Protein AF-0000000068853181 (afdb_homodimer)

Secondary structure (DSSP, 8-state):
--SS-GGG-EEEEE-GGGPPPSHHHHHHTT--HHHHHHHHHHHHH---EEEEE--STTEEEEEEEETTEEEEEEEESSS--EEEE-TTT--EEEEEEEE-TTSSEEEEEEEEGGG-TT-EEEEEEEEEE-TTSS-EEEEEEEEEE-TTS--EEEEEEEEEPSS----TT-/--SS-GGG-EEEEE-GGGPPPSHHHHHHTT--HHHHHHHHHHHHH---EEEEE--STTEEEEEEEETTEEEEEEEESSS--EEEE-TTT--EEEEEEEE-TTSSEEEEEEEEGGG-TT-EEEEEEEEEE-TTSS-EEEEEEEEEE-TTS--EEEEEEEEEPSS----TT-

pLDDT: mean 84.74, std 12.91, range [30.53, 95.81]

Sequence (340 aa):
MPDCPTEICGVWDQDRSRCDSLCPLLAGLGLPSWAQSIACPAADMVKNTLRISCPEPGTVEIVDKTMFGRNSTRVTLDGAEREEKSKGRGKVFMLSGSHCAEGTGATLHCRLVSRGDGWHTRSERFLSQDPADAGQVLVERHVLVRPEQPEMALHRYYVKRQGEDLRPDQMPDCPTEICGVWDQDRSRCDSLCPLLAGLGLPSWAQSIACPAADMVKNTLRISCPEPGTVEIVDKTMFGRNSTRVTLDGAEREEKSKGRGKVFMLSGSHCAEGTGATLHCRLVSRGDGWHTRSERFLSQDPADAGQVLVERHVLVRPEQPEMALHRYYVKRQGEDLRPDQ

Solvent-accessible surface area (backbone atoms only — not comparable to full-atom values): 18121 Å² total; per-residue (Å²): 126,78,55,45,46,65,80,58,42,34,33,28,38,54,39,65,94,70,32,52,66,59,37,63,57,48,48,70,48,59,52,52,68,74,56,41,66,45,28,28,66,34,28,59,68,58,64,46,34,39,37,32,42,58,87,44,91,25,20,43,32,42,33,44,35,44,95,82,46,74,45,79,48,74,40,49,46,74,59,55,73,39,85,43,64,44,89,87,78,55,47,53,27,36,38,26,14,29,64,27,91,86,56,44,16,39,31,36,38,38,28,42,60,77,75,37,85,62,38,34,37,37,40,34,37,34,70,39,78,35,87,84,72,76,45,66,23,41,35,37,38,41,33,44,37,42,64,98,45,79,70,45,75,40,43,37,36,23,40,68,48,82,88,55,66,73,56,90,84,116,126,78,55,46,46,65,79,59,43,34,32,29,38,53,38,65,95,71,32,52,64,59,37,64,57,47,47,72,48,58,51,52,66,74,55,41,67,44,28,30,63,34,29,60,67,58,64,44,33,40,37,31,42,59,88,44,90,25,20,43,34,43,33,43,33,42,96,82,45,77,44,79,48,76,40,49,46,74,59,55,73,38,84,42,66,46,90,85,80,57,48,53,25,35,38,26,13,28,63,29,90,85,54,43,15,40,30,38,38,40,28,43,60,78,75,38,85,60,37,33,36,37,40,33,36,33,69,37,77,33,86,85,70,77,44,68,23,41,36,37,40,40,33,44,38,42,62,97,46,78,72,43,74,40,44,36,37,22,37,68,48,82,88,55,68,72,56,92,87,116

Foldseek 3Di:
DFQDLCLPAAKWWWPLVPWDWCLVVCVVVPPDPVVSVPCGVVVSPWIWMWGWDDPDRQKIWIWIQTPVGIDIDIAGAPQDWDWDADPPPGFIKIKHKHADPVNNWMKMKIGGVVVDPFWIKIWIWGWDADPVNPGIKIKIKIWTTDPPDDIDIIIIIIDGDPPPDPPVPD/DFQDLCLPAAKWWWPLVPWDWCLVVCVVVPPDPVVSVPCGVVVSPWIWMWGWDDPDRQKIWIWIQTPVGIDIDIEGAPQDWDWDFDPPPGFIKIKHKHADPVNNWMKMKIGGVVVDPFWIKIWIWGWDADPVNPGIKIKIKIWTTDPPDDIDIIIIIIDGDPPPDPPVPD

Organism: Emiliania huxleyi (strain CCMP1516) (NCBI:txid280463)

Radius of gyration: 22.05 Å; Cα contacts (8 Å, |Δi|>4): 819; chains: 2; bounding box: 41×66×52 Å

Nearest PDB structures (foldseek):
  1o8v-assembly1_A  TM=8.171E-01  e=3.795E-07  Echinococcus granulosus
  2flj-assembly1_A  TM=8.046E-01  e=1.806E-05  Locusta migratoria
  2qud-assembly1_B  TM=5.160E-01  e=4.435E+00  Pseudomonas phage PP7
  4ytx-assembly1_N  TM=2.877E-01  e=4.435E+00  Saccharomyces cerevisiae S288C
  6kyl-assembly2_D  TM=3.286E-01  e=7.423E+00  Saccharomyces cerevisiae S288C

Structure (mmCIF, N/CA/C/O backbone):
data_AF-0000000068853181-model_v1
#
loop_
_entity.id
_entity.type
_entity.pdbx_description
1 polymer 'Uncharacterized protein'
#
loop_
_atom_site.group_PDB
_atom_site.id
_atom_site.type_symbol
_atom_site.label_atom_id
_atom_site.label_alt_id
_atom_site.label_comp_id
_atom_site.label_asym_id
_atom_site.label_entity_id
_atom_site.label_seq_id
_atom_site.pdbx_PDB_ins_code
_atom_site.Cartn_x
_atom_site.Cartn_y
_atom_site.Cartn_z
_atom_site.occupancy
_atom_site.B_iso_or_equiv
_atom_site.auth_seq_id
_atom_site.auth_comp_id
_atom_site.auth_asym_id
_atom_site.auth_atom_id
_atom_site.pdbx_PDB_model_num
ATOM 1 N N . MET A 1 1 ? -6.992 -31.141 -18.594 1 51.34 1 MET A N 1
ATOM 2 C CA . MET A 1 1 ? -5.84 -30.406 -18.062 1 51.34 1 MET A CA 1
ATOM 3 C C . MET A 1 1 ? -5.383 -31.016 -16.734 1 51.34 1 MET A C 1
ATOM 5 O O . MET A 1 1 ? -6.184 -31.594 -16 1 51.34 1 MET A O 1
ATOM 9 N N . PRO A 1 2 ? -3.996 -31.125 -16.625 1 57.84 2 PRO A N 1
ATOM 10 C CA . PRO A 1 2 ? -3.596 -31.734 -15.359 1 57.84 2 PRO A CA 1
ATOM 11 C C . PRO A 1 2 ? -4.262 -31.078 -14.156 1 57.84 2 PRO A C 1
ATOM 13 O O . PRO A 1 2 ? -4.613 -29.891 -14.203 1 57.84 2 PRO A O 1
ATOM 16 N N . ASP A 1 3 ? -4.543 -31.875 -13.164 1 76.62 3 ASP A N 1
ATOM 17 C CA . ASP A 1 3 ? -5.27 -31.531 -11.945 1 76.62 3 ASP A CA 1
ATOM 18 C C . ASP A 1 3 ? -4.57 -30.391 -11.203 1 76.62 3 ASP A C 1
ATOM 20 O O . ASP A 1 3 ? -5.227 -29.562 -10.57 1 76.62 3 ASP A O 1
ATOM 24 N N . CYS A 1 4 ? -3.146 -30.406 -11.383 1 80.69 4 CYS A N 1
ATOM 25 C CA . CYS A 1 4 ? -2.365 -29.375 -10.727 1 80.69 4 CYS A CA 1
ATOM 26 C C . CYS A 1 4 ? -1.193 -28.938 -11.602 1 80.69 4 CYS A C 1
ATOM 28 O O . CYS A 1 4 ? -0.611 -29.75 -12.32 1 80.69 4 CYS A O 1
ATOM 30 N N . PRO A 1 5 ? -0.864 -27.719 -11.812 1 87.19 5 PRO A N 1
ATOM 31 C CA . PRO A 1 5 ? 0.295 -27.266 -12.586 1 87.19 5 PRO A CA 1
ATOM 32 C C . PRO A 1 5 ? 1.622 -27.594 -11.898 1 87.19 5 PRO A C 1
ATOM 34 O O . PRO A 1 5 ? 2.285 -26.688 -11.375 1 87.19 5 PRO A O 1
ATOM 37 N N . THR A 1 6 ? 2.084 -28.812 -12.055 1 87.88 6 THR A N 1
ATOM 38 C CA . THR A 1 6 ? 3.254 -29.312 -11.336 1 87.88 6 THR A CA 1
ATOM 39 C C . THR A 1 6 ? 4.523 -28.641 -11.852 1 87.88 6 THR A C 1
ATOM 41 O O . THR A 1 6 ? 5.539 -28.609 -11.148 1 87.88 6 THR A O 1
ATOM 44 N N . GLU A 1 7 ? 4.449 -28.109 -13.047 1 87.81 7 GLU A N 1
ATOM 45 C CA . GLU A 1 7 ? 5.617 -27.469 -13.648 1 87.81 7 GLU A CA 1
ATOM 46 C C . GLU A 1 7 ? 6.094 -26.281 -12.82 1 87.81 7 GLU A C 1
ATOM 48 O O . GLU A 1 7 ? 7.285 -25.969 -12.797 1 87.81 7 GLU A O 1
ATOM 53 N N . ILE A 1 8 ? 5.156 -25.672 -12.156 1 91.75 8 ILE A N 1
ATOM 54 C CA . ILE A 1 8 ? 5.543 -24.484 -11.414 1 91.75 8 ILE A CA 1
ATOM 55 C C . ILE A 1 8 ? 5.777 -24.828 -9.945 1 91.75 8 ILE A C 1
ATOM 57 O O . ILE A 1 8 ? 6.113 -23.953 -9.141 1 91.75 8 ILE A O 1
ATOM 61 N N . CYS A 1 9 ? 5.613 -26.047 -9.594 1 92.19 9 CYS A N 1
ATOM 62 C CA . CYS A 1 9 ? 5.855 -26.453 -8.211 1 92.19 9 CYS A CA 1
ATOM 63 C C . CYS A 1 9 ? 7.336 -26.344 -7.867 1 92.19 9 CYS A C 1
ATOM 65 O O . CYS A 1 9 ? 8.195 -26.578 -8.719 1 92.19 9 CYS A O 1
ATOM 67 N N . GLY A 1 10 ? 7.613 -25.969 -6.609 1 93.88 10 GLY A N 1
ATOM 68 C CA . GLY A 1 10 ? 8.977 -25.812 -6.133 1 93.88 10 GLY A CA 1
ATOM 69 C C . GLY A 1 10 ? 9.188 -24.547 -5.316 1 93.88 10 GLY A C 1
ATOM 70 O O . GLY A 1 10 ? 8.219 -23.922 -4.891 1 93.88 10 GLY A O 1
ATOM 71 N N . VAL A 1 11 ? 10.422 -24.328 -5.016 1 95.81 11 VAL A N 1
ATOM 72 C CA . VAL A 1 11 ? 10.82 -23.109 -4.312 1 95.81 11 VAL A CA 1
ATOM 73 C C . VAL A 1 11 ? 11.492 -22.156 -5.289 1 95.81 11 VAL A C 1
ATOM 75 O O . VAL A 1 11 ? 12.383 -22.547 -6.055 1 95.81 11 VAL A O 1
ATOM 78 N N . TRP A 1 12 ? 10.984 -20.969 -5.246 1 95.62 12 TRP A N 1
ATOM 79 C CA . TRP A 1 12 ? 11.406 -19.969 -6.207 1 95.62 12 TRP A CA 1
ATOM 80 C C . TRP A 1 12 ? 11.914 -18.719 -5.492 1 95.62 12 TRP A C 1
ATOM 82 O O . TRP A 1 12 ? 11.227 -18.172 -4.621 1 95.62 12 TRP A O 1
ATOM 92 N N . ASP A 1 13 ? 13.125 -18.219 -5.852 1 95 13 ASP A N 1
ATOM 93 C CA . ASP A 1 13 ? 13.695 -16.984 -5.305 1 95 13 ASP A CA 1
ATOM 94 C C . ASP A 1 13 ? 13.438 -15.805 -6.238 1 95 13 ASP A C 1
ATOM 96 O O . ASP A 1 13 ? 13.688 -15.891 -7.441 1 95 13 ASP A O 1
ATOM 100 N N . GLN A 1 14 ? 12.992 -14.781 -5.625 1 95.19 14 GLN A N 1
ATOM 101 C CA . GLN A 1 14 ? 12.703 -13.586 -6.418 1 95.19 14 GLN A CA 1
ATOM 102 C C . GLN A 1 14 ? 13.984 -12.992 -7.004 1 95.19 14 GLN A C 1
ATOM 104 O O . GLN A 1 14 ? 14.992 -12.867 -6.305 1 95.19 14 GLN A O 1
ATOM 109 N N . ASP A 1 15 ? 13.922 -12.75 -8.266 1 92.94 15 ASP A N 1
ATOM 110 C CA . ASP A 1 15 ? 14.945 -11.938 -8.906 1 92.94 15 ASP A CA 1
ATOM 111 C C . ASP A 1 15 ? 14.531 -10.469 -8.945 1 92.94 15 ASP A C 1
ATOM 113 O O . ASP A 1 15 ? 14 -9.992 -9.945 1 92.94 15 ASP A O 1
ATOM 117 N N . ARG A 1 16 ? 14.836 -9.781 -7.977 1 91.19 16 ARG A N 1
ATOM 118 C CA . ARG A 1 16 ? 14.344 -8.422 -7.754 1 91.19 16 ARG A CA 1
ATOM 119 C C . ARG A 1 16 ? 14.781 -7.492 -8.883 1 91.19 16 ARG A C 1
ATOM 121 O O . ARG A 1 16 ? 14.07 -6.543 -9.219 1 91.19 16 ARG A O 1
ATOM 128 N N . SER A 1 17 ? 15.969 -7.723 -9.414 1 90 17 SER A N 1
ATOM 129 C CA . SER A 1 17 ? 16.516 -6.832 -10.43 1 90 17 SER A CA 1
ATOM 130 C C . SER A 1 17 ? 15.641 -6.824 -11.688 1 90 17 SER A C 1
ATOM 132 O O . SER A 1 17 ? 15.695 -5.887 -12.484 1 90 17 SER A O 1
ATOM 134 N N . ARG A 1 18 ? 14.758 -7.77 -11.836 1 91.5 18 ARG A N 1
ATOM 135 C CA . ARG A 1 18 ? 13.938 -7.883 -13.039 1 91.5 18 ARG A CA 1
ATOM 136 C C . ARG A 1 18 ? 12.477 -7.59 -12.734 1 91.5 18 ARG A C 1
ATOM 138 O O . ARG A 1 18 ? 11.633 -7.609 -13.633 1 91.5 18 ARG A O 1
ATOM 145 N N . CYS A 1 19 ? 12.195 -7.422 -11.453 1 93.62 19 CYS A N 1
ATOM 146 C CA . CYS A 1 19 ? 10.805 -7.25 -11.039 1 93.62 19 CYS A CA 1
ATOM 147 C C . CYS A 1 19 ? 10.367 -5.801 -11.188 1 93.62 19 CYS A C 1
ATOM 149 O O . CYS A 1 19 ? 11.141 -4.883 -10.898 1 93.62 19 CYS A O 1
ATOM 151 N N . ASP A 1 20 ? 9.125 -5.699 -11.617 1 94.38 20 ASP A N 1
ATOM 152 C CA . ASP A 1 20 ? 8.5 -4.379 -11.578 1 94.38 20 ASP A CA 1
ATOM 153 C C . ASP A 1 20 ? 8.25 -3.939 -10.133 1 94.38 20 ASP A C 1
ATOM 155 O O . ASP A 1 20 ? 8.039 -4.773 -9.25 1 94.38 20 ASP A O 1
ATOM 159 N N . SER A 1 21 ? 8.25 -2.656 -9.953 1 93.19 21 SER A N 1
ATOM 160 C CA . SER A 1 21 ? 7.832 -2.092 -8.68 1 93.19 21 SER A CA 1
ATOM 161 C C . SER A 1 21 ? 6.375 -2.414 -8.375 1 93.19 21 SER A C 1
ATOM 163 O O . SER A 1 21 ? 5.551 -2.492 -9.289 1 93.19 21 SER A O 1
ATOM 165 N N . LEU A 1 22 ? 6.074 -2.551 -7.051 1 91.25 22 LEU A N 1
ATOM 166 C CA . LEU A 1 22 ? 4.691 -2.746 -6.633 1 91.25 22 LEU A CA 1
ATOM 167 C C . LEU A 1 22 ? 3.941 -1.418 -6.598 1 91.25 22 LEU A C 1
ATOM 169 O O . LEU A 1 22 ? 2.725 -1.393 -6.402 1 91.25 22 LEU A O 1
ATOM 173 N N . CYS A 1 23 ? 4.57 -0.332 -6.855 1 90.62 23 CYS A N 1
ATOM 174 C CA . CYS A 1 23 ? 4.035 1.006 -6.629 1 90.62 23 CYS A CA 1
ATOM 175 C C . CYS A 1 23 ? 2.828 1.27 -7.52 1 90.62 23 CYS A C 1
ATOM 177 O O . CYS A 1 23 ? 1.829 1.834 -7.07 1 90.62 23 CYS A O 1
ATOM 179 N N . PRO A 1 24 ? 2.9 0.842 -8.75 1 86.81 24 PRO A N 1
ATOM 180 C CA . PRO A 1 24 ? 1.719 1.078 -9.586 1 86.81 24 PRO A CA 1
ATOM 181 C C . PRO A 1 24 ? 0.465 0.403 -9.031 1 86.81 24 PRO A C 1
ATOM 183 O O . PRO A 1 24 ? -0.636 0.949 -9.148 1 86.81 24 PRO A O 1
ATOM 186 N N . LEU A 1 25 ? 0.589 -0.705 -8.484 1 88.12 25 LEU A N 1
ATOM 187 C CA . LEU A 1 25 ? -0.542 -1.392 -7.867 1 88.12 25 LEU A CA 1
ATOM 188 C C . LEU A 1 25 ? -1.063 -0.614 -6.664 1 88.12 25 LEU A C 1
ATOM 190 O O . LEU A 1 25 ? -2.27 -0.389 -6.539 1 88.12 25 LEU A O 1
ATOM 194 N N . LEU A 1 26 ? -0.152 -0.19 -5.805 1 88.56 26 LEU A N 1
ATOM 195 C CA . LEU A 1 26 ? -0.506 0.591 -4.625 1 88.56 26 LEU A CA 1
ATOM 196 C C . LEU A 1 26 ? -1.181 1.899 -5.023 1 88.56 26 LEU A C 1
ATOM 198 O O . LEU A 1 26 ? -2.223 2.26 -4.469 1 88.56 26 LEU A O 1
ATOM 202 N N . ALA A 1 27 ? -0.593 2.514 -5.977 1 84.56 27 ALA A N 1
ATOM 203 C CA . ALA A 1 27 ? -1.166 3.756 -6.488 1 84.56 27 ALA A CA 1
ATOM 204 C C . ALA A 1 27 ? -2.527 3.508 -7.129 1 84.56 27 ALA A C 1
ATOM 206 O O . ALA A 1 27 ? -3.471 4.273 -6.914 1 84.56 27 ALA A O 1
ATOM 207 N N . GLY A 1 28 ? -2.623 2.43 -7.891 1 83.31 28 GLY A N 1
ATOM 208 C CA . GLY A 1 28 ? -3.861 2.084 -8.57 1 83.31 28 GLY A CA 1
ATOM 209 C C . GLY A 1 28 ? -5.008 1.797 -7.621 1 83.31 28 GLY A C 1
ATOM 210 O O . GLY A 1 28 ? -6.172 2.014 -7.957 1 83.31 28 GLY A O 1
ATOM 211 N N . LEU A 1 29 ? -4.664 1.398 -6.477 1 83.31 29 LEU A N 1
ATOM 212 C CA . LEU A 1 29 ? -5.672 1.093 -5.465 1 83.31 29 LEU A CA 1
ATOM 213 C C . LEU A 1 29 ? -6.109 2.357 -4.734 1 83.31 29 LEU A C 1
ATOM 215 O O . LEU A 1 29 ? -7.023 2.316 -3.906 1 83.31 29 LEU A O 1
ATOM 219 N N . GLY A 1 30 ? -5.402 3.521 -5.016 1 79.5 30 GLY A N 1
ATOM 220 C CA . GLY A 1 30 ? -5.832 4.801 -4.477 1 79.5 30 GLY A CA 1
ATOM 221 C C . GLY A 1 30 ? -5.078 5.207 -3.225 1 79.5 30 GLY A C 1
ATOM 222 O O . GLY A 1 30 ? -5.582 5.988 -2.416 1 79.5 30 GLY A O 1
ATOM 223 N N . LEU A 1 31 ? -3.943 4.625 -3.006 1 84.88 31 LEU A N 1
ATOM 224 C CA . LEU A 1 31 ? -3.119 5.035 -1.873 1 84.88 31 LEU A CA 1
ATOM 225 C C . LEU A 1 31 ? -2.703 6.496 -2.002 1 84.88 31 LEU A C 1
ATOM 227 O O . LEU A 1 31 ? -2.201 6.91 -3.049 1 84.88 31 LEU A O 1
ATOM 231 N N . PRO A 1 32 ? -2.934 7.273 -0.976 1 81.62 32 PRO A N 1
ATOM 232 C CA . PRO A 1 32 ? -2.533 8.68 -1.056 1 81.62 32 PRO A CA 1
ATOM 233 C C . PRO A 1 32 ? -1.028 8.852 -1.251 1 81.62 32 PRO A C 1
ATOM 235 O O . PRO A 1 32 ? -0.247 7.984 -0.863 1 81.62 32 PRO A O 1
ATOM 238 N N . SER A 1 33 ? -0.667 9.938 -1.784 1 80.44 33 SER A N 1
ATOM 239 C CA . SER A 1 33 ? 0.708 10.188 -2.201 1 80.44 33 SER A CA 1
ATOM 240 C C . SER A 1 33 ? 1.674 10.062 -1.028 1 80.44 33 SER A C 1
ATOM 242 O O . SER A 1 33 ? 2.766 9.508 -1.174 1 80.44 33 SER A O 1
ATOM 244 N N . TRP A 1 34 ? 1.344 10.602 0.085 1 80.75 34 TRP A N 1
ATOM 245 C CA . TRP A 1 34 ? 2.24 10.539 1.233 1 80.75 34 TRP A CA 1
ATOM 246 C C . TRP A 1 34 ? 2.537 9.094 1.614 1 80.75 34 TRP A C 1
ATOM 248 O O . TRP A 1 34 ? 3.668 8.758 1.973 1 80.75 34 TRP A O 1
ATOM 258 N N . ALA A 1 35 ? 1.483 8.258 1.629 1 87.69 35 ALA A N 1
ATOM 259 C CA . ALA A 1 35 ? 1.649 6.844 1.979 1 87.69 35 ALA A CA 1
ATOM 260 C C . ALA A 1 35 ? 2.43 6.102 0.898 1 87.69 35 ALA A C 1
ATOM 262 O O . ALA A 1 35 ? 3.184 5.172 1.198 1 87.69 35 ALA A O 1
ATOM 263 N N . GLN A 1 36 ? 2.189 6.52 -0.332 1 88.44 36 GLN A N 1
ATOM 264 C CA . GLN A 1 36 ? 2.951 5.926 -1.428 1 88.44 36 GLN A CA 1
ATOM 265 C C . GLN A 1 36 ? 4.449 6.16 -1.244 1 88.44 36 GLN A C 1
ATOM 267 O O . GLN A 1 36 ? 5.254 5.258 -1.483 1 88.44 36 GLN A O 1
ATOM 272 N N . SER A 1 37 ? 4.773 7.32 -0.808 1 85.5 37 SER A N 1
ATOM 273 C CA . SER A 1 37 ? 6.176 7.695 -0.667 1 85.5 37 SER A CA 1
ATOM 274 C C . SER A 1 37 ? 6.879 6.824 0.372 1 85.5 37 SER A C 1
ATOM 276 O O . SER A 1 37 ? 8.102 6.707 0.361 1 85.5 37 SER A O 1
ATOM 278 N N . ILE A 1 38 ? 6.074 6.207 1.202 1 88.5 38 ILE A N 1
ATOM 279 C CA . ILE A 1 38 ? 6.605 5.32 2.232 1 88.5 38 ILE A CA 1
ATOM 280 C C . ILE A 1 38 ? 6.512 3.871 1.764 1 88.5 38 ILE A C 1
ATOM 282 O O . ILE A 1 38 ? 7.527 3.178 1.66 1 88.5 38 ILE A O 1
ATOM 286 N N . ALA A 1 39 ? 5.371 3.484 1.396 1 91.75 39 ALA A N 1
ATOM 287 C CA . ALA A 1 39 ? 5.047 2.076 1.176 1 91.75 39 ALA A CA 1
ATOM 288 C C . ALA A 1 39 ? 5.715 1.555 -0.094 1 91.75 39 ALA A C 1
ATOM 290 O O . ALA A 1 39 ? 6.152 0.403 -0.144 1 91.75 39 ALA A O 1
ATOM 291 N N . CYS A 1 40 ? 5.801 2.369 -1.152 1 91.56 40 CYS A N 1
ATOM 292 C CA . CYS A 1 40 ? 6.27 1.909 -2.455 1 91.56 40 CYS A CA 1
ATOM 293 C C . CYS A 1 40 ? 7.734 1.5 -2.395 1 91.56 40 CYS A C 1
ATOM 295 O O . CYS A 1 40 ? 8.07 0.341 -2.641 1 91.56 40 CYS A O 1
ATOM 297 N N . PRO A 1 41 ? 8.57 2.445 -2.012 1 91.62 41 PRO A N 1
ATOM 298 C CA . PRO A 1 41 ? 9.977 2.043 -1.976 1 91.62 41 PRO A CA 1
ATOM 299 C C . PRO A 1 41 ? 10.258 0.969 -0.928 1 91.62 41 PRO A C 1
ATOM 301 O O . PRO A 1 41 ? 11.125 0.111 -1.133 1 91.62 41 PRO A O 1
ATOM 304 N N . ALA A 1 42 ? 9.562 0.951 0.158 1 91.88 42 ALA A N 1
ATOM 305 C CA . ALA A 1 42 ? 9.75 -0.056 1.199 1 91.88 42 ALA A CA 1
ATOM 306 C C . ALA A 1 42 ? 9.391 -1.448 0.687 1 91.88 42 ALA A C 1
ATOM 308 O O . ALA A 1 42 ? 10.141 -2.404 0.9 1 91.88 42 ALA A O 1
ATOM 309 N N . ALA A 1 43 ? 8.289 -1.517 0.058 1 91.94 43 ALA A N 1
ATOM 310 C CA . ALA A 1 43 ? 7.84 -2.799 -0.48 1 91.94 43 ALA A CA 1
ATOM 311 C C . ALA A 1 43 ? 8.812 -3.324 -1.528 1 91.94 43 ALA A C 1
ATOM 313 O O . ALA A 1 43 ? 9.07 -4.531 -1.6 1 91.94 43 ALA A O 1
ATOM 314 N N . ASP A 1 44 ? 9.336 -2.428 -2.311 1 91.94 44 ASP A N 1
ATOM 315 C CA . ASP A 1 44 ? 10.211 -2.818 -3.406 1 91.94 44 ASP A CA 1
ATOM 316 C C . ASP A 1 44 ? 11.547 -3.348 -2.877 1 91.94 44 ASP A C 1
ATOM 318 O O . ASP A 1 44 ? 12.289 -4.004 -3.605 1 91.94 44 ASP A O 1
ATOM 322 N N . MET A 1 45 ? 11.836 -3.068 -1.64 1 91.06 45 MET A N 1
ATOM 323 C CA . MET A 1 45 ? 13.102 -3.504 -1.061 1 91.06 45 MET A CA 1
ATOM 324 C C . MET A 1 45 ? 12.984 -4.914 -0.494 1 91.06 45 MET A C 1
ATOM 326 O O . MET A 1 45 ? 14 -5.551 -0.189 1 91.06 45 MET A O 1
ATOM 330 N N . VAL A 1 46 ? 11.844 -5.391 -0.354 1 91.69 46 VAL A N 1
ATOM 331 C CA . VAL A 1 46 ? 11.641 -6.664 0.325 1 91.69 46 VAL A CA 1
ATOM 332 C C . VAL A 1 46 ? 11.742 -7.809 -0.68 1 91.69 46 VAL A C 1
ATOM 334 O O . VAL A 1 46 ? 11.008 -7.836 -1.673 1 91.69 46 VAL A O 1
ATOM 337 N N . LYS A 1 47 ? 12.656 -8.664 -0.365 1 91.62 47 LYS A N 1
ATOM 338 C CA . LYS A 1 47 ? 12.758 -9.883 -1.155 1 91.62 47 LYS A CA 1
ATOM 339 C C . LYS A 1 47 ? 11.781 -10.945 -0.658 1 91.62 47 LYS A C 1
ATOM 341 O O . LYS A 1 47 ? 11.578 -11.094 0.549 1 91.62 47 LYS A O 1
ATOM 346 N N . ASN A 1 48 ? 11.281 -11.625 -1.648 1 91.81 48 ASN A N 1
ATOM 347 C CA . ASN A 1 48 ? 10.383 -12.703 -1.242 1 91.81 48 ASN A CA 1
ATOM 348 C C . ASN A 1 48 ? 10.734 -14.016 -1.944 1 91.81 48 ASN A C 1
ATOM 350 O O . ASN A 1 48 ? 11.406 -14.016 -2.975 1 91.81 48 ASN A O 1
ATOM 354 N N . THR A 1 49 ? 10.383 -15.102 -1.269 1 94.56 49 THR A N 1
ATOM 355 C CA . THR A 1 49 ? 10.469 -16.453 -1.788 1 94.56 49 THR A CA 1
ATOM 356 C C . THR A 1 49 ? 9.078 -17.078 -1.916 1 94.56 49 THR A C 1
ATOM 358 O O . THR A 1 49 ? 8.242 -16.922 -1.026 1 94.56 49 THR A O 1
ATOM 361 N N . LEU A 1 50 ? 8.938 -17.781 -3.016 1 95.31 50 LEU A N 1
ATOM 362 C CA . LEU A 1 50 ? 7.68 -18.484 -3.234 1 95.31 50 LEU A CA 1
ATOM 363 C C . LEU A 1 50 ? 7.875 -20 -3.121 1 95.31 50 LEU A C 1
ATOM 365 O O . LEU A 1 50 ? 8.82 -20.547 -3.688 1 95.31 50 LEU A O 1
ATOM 369 N N . ARG A 1 51 ? 7.012 -20.562 -2.371 1 95.69 51 ARG A N 1
ATOM 370 C CA . ARG A 1 51 ? 6.852 -22.016 -2.428 1 95.69 51 ARG A CA 1
ATOM 371 C C . ARG A 1 51 ? 5.5 -22.391 -3.023 1 95.69 51 ARG A C 1
ATOM 373 O O . ARG A 1 51 ? 4.453 -22.031 -2.486 1 95.69 51 ARG A O 1
ATOM 380 N N . ILE A 1 52 ? 5.547 -23.109 -4.086 1 94.88 52 ILE A N 1
ATOM 381 C CA . ILE A 1 52 ? 4.324 -23.531 -4.758 1 94.88 52 ILE A CA 1
ATOM 382 C C . ILE A 1 52 ? 4.211 -25.047 -4.711 1 94.88 52 ILE A C 1
ATOM 384 O O . ILE A 1 52 ? 5.172 -25.766 -5.016 1 94.88 52 ILE A O 1
ATOM 388 N N . SER A 1 53 ? 3.053 -25.5 -4.273 1 94.56 53 SER A N 1
ATOM 389 C CA . SER A 1 53 ? 2.805 -26.938 -4.215 1 94.56 53 SER A CA 1
ATOM 390 C C . SER A 1 53 ? 1.363 -27.266 -4.59 1 94.56 53 SER A C 1
ATOM 392 O O . SER A 1 53 ? 0.51 -26.375 -4.637 1 94.56 53 SER A O 1
ATOM 394 N N . CYS A 1 54 ? 1.15 -28.453 -4.922 1 92.94 54 CYS A N 1
ATOM 395 C CA . CYS A 1 54 ? -0.171 -29.031 -5.145 1 92.94 54 CYS A CA 1
ATOM 396 C C . CYS A 1 54 ? -0.494 -30.078 -4.086 1 92.94 54 CYS A C 1
ATOM 398 O O . CYS A 1 54 ? -0.341 -31.281 -4.324 1 92.94 54 CYS A O 1
ATOM 400 N N . PRO A 1 55 ? -1.092 -29.578 -2.961 1 91.19 55 PRO A N 1
ATOM 401 C CA . PRO A 1 55 ? -1.298 -30.516 -1.854 1 91.19 55 PRO A CA 1
ATOM 402 C C . PRO A 1 55 ? -2.357 -31.578 -2.164 1 91.19 55 PRO A C 1
ATOM 404 O O . PRO A 1 55 ? -2.287 -32.688 -1.653 1 91.19 55 PRO A O 1
ATOM 407 N N . GLU A 1 56 ? -3.412 -31.234 -2.855 1 89.31 56 GLU A N 1
ATOM 408 C CA . GLU A 1 56 ? -4.473 -32.125 -3.334 1 89.31 56 GLU A CA 1
ATOM 409 C C . GLU A 1 56 ? -4.742 -31.906 -4.82 1 89.31 56 GLU A C 1
ATOM 411 O O . GLU A 1 56 ? -4.434 -30.844 -5.363 1 89.31 56 GLU A O 1
ATOM 416 N N . PRO A 1 57 ? -5.223 -33.031 -5.387 1 87.81 57 PRO A N 1
ATOM 417 C CA . PRO A 1 57 ? -5.547 -32.844 -6.805 1 87.81 57 PRO A CA 1
ATOM 418 C C . PRO A 1 57 ? -6.43 -31.625 -7.059 1 87.81 57 PRO A C 1
ATOM 420 O O . PRO A 1 57 ? -7.438 -31.438 -6.375 1 87.81 57 PRO A O 1
ATOM 423 N N . GLY A 1 58 ? -5.988 -30.828 -7.879 1 89.06 58 GLY A N 1
ATOM 424 C CA . GLY A 1 58 ? -6.785 -29.688 -8.305 1 89.06 58 GLY A CA 1
ATOM 425 C C . GLY A 1 58 ? -6.594 -28.469 -7.434 1 89.06 58 GLY A C 1
ATOM 426 O O . GLY A 1 58 ? -7.25 -27.438 -7.641 1 89.06 58 GLY A O 1
ATOM 427 N N . THR A 1 59 ? -5.699 -28.625 -6.484 1 93.06 59 THR A N 1
ATOM 428 C CA . THR A 1 59 ? -5.473 -27.5 -5.578 1 93.06 59 THR A CA 1
ATOM 429 C C . THR A 1 59 ? -4.02 -27.047 -5.652 1 93.06 59 THR A C 1
ATOM 431 O O . THR A 1 59 ? -3.105 -27.859 -5.75 1 93.06 59 THR A O 1
ATOM 434 N N . VAL A 1 60 ? -3.902 -25.766 -5.648 1 93.75 60 VAL A N 1
ATOM 435 C CA . VAL A 1 60 ? -2.564 -25.188 -5.59 1 93.75 60 VAL A CA 1
ATOM 436 C C . VAL A 1 60 ? -2.402 -24.375 -4.301 1 93.75 60 VAL A C 1
ATOM 438 O O . VAL A 1 60 ? -3.326 -23.688 -3.875 1 93.75 60 VAL A O 1
ATOM 441 N N . GLU A 1 61 ? -1.273 -24.578 -3.66 1 94.62 61 GLU A N 1
ATOM 442 C CA . GLU A 1 61 ? -0.895 -23.75 -2.51 1 94.62 61 GLU A CA 1
ATOM 443 C C . GLU A 1 61 ? 0.343 -22.922 -2.814 1 94.62 61 GLU A C 1
ATOM 445 O O . GLU A 1 61 ? 1.354 -23.438 -3.285 1 94.62 61 GLU A O 1
ATOM 450 N N . ILE A 1 62 ? 0.215 -21.625 -2.619 1 93.94 62 ILE A N 1
ATOM 451 C CA . ILE A 1 62 ? 1.307 -20.688 -2.803 1 93.94 62 ILE A CA 1
ATOM 452 C C . ILE A 1 62 ? 1.671 -20.047 -1.462 1 93.94 62 ILE A C 1
ATOM 454 O O . ILE A 1 62 ? 0.829 -19.422 -0.816 1 93.94 62 ILE A O 1
ATOM 458 N N . VAL A 1 63 ? 2.895 -20.234 -1.062 1 94.06 63 VAL A N 1
ATOM 459 C CA . VAL A 1 63 ? 3.393 -19.641 0.174 1 94.06 63 VAL A CA 1
ATOM 460 C C . VAL A 1 63 ? 4.406 -18.531 -0.15 1 94.06 63 VAL A C 1
ATOM 462 O O . VAL A 1 63 ? 5.457 -18.812 -0.732 1 94.06 63 VAL A O 1
ATOM 465 N N . ASP A 1 64 ? 4.055 -17.328 0.179 1 92.5 64 ASP A N 1
ATOM 466 C CA . ASP A 1 64 ? 4.961 -16.188 0.102 1 92.5 64 ASP A CA 1
ATOM 467 C C . ASP A 1 64 ? 5.746 -16.016 1.401 1 92.5 64 ASP A C 1
ATOM 469 O O . ASP A 1 64 ? 5.156 -15.859 2.471 1 92.5 64 ASP A O 1
ATOM 473 N N . LYS A 1 65 ? 7.02 -16.016 1.265 1 93.25 65 LYS A N 1
ATOM 474 C CA . LYS A 1 65 ? 7.863 -15.852 2.445 1 93.25 65 LYS A CA 1
ATOM 475 C C . LYS A 1 65 ? 8.758 -14.625 2.318 1 93.25 65 LYS A C 1
ATOM 477 O O . LYS A 1 65 ? 9.414 -14.43 1.292 1 93.25 65 LYS A O 1
ATOM 482 N N . THR A 1 66 ? 8.727 -13.781 3.277 1 92.94 66 THR A N 1
ATOM 483 C CA . THR A 1 66 ? 9.609 -12.633 3.4 1 92.94 66 THR A CA 1
ATOM 484 C C . THR A 1 66 ? 10.312 -12.633 4.754 1 92.94 66 THR A C 1
ATOM 486 O O . THR A 1 66 ? 10.133 -13.555 5.555 1 92.94 66 THR A O 1
ATOM 489 N N . MET A 1 67 ? 11.148 -11.57 4.973 1 91.44 67 MET A N 1
ATOM 490 C CA . MET A 1 67 ? 11.797 -11.414 6.27 1 91.44 67 MET A CA 1
ATOM 491 C C . MET A 1 67 ? 10.766 -11.156 7.367 1 91.44 67 MET A C 1
ATOM 493 O O . MET A 1 67 ? 11.07 -11.289 8.555 1 91.44 67 MET A O 1
ATOM 497 N N . PHE A 1 68 ? 9.555 -10.883 7.016 1 90 68 PHE A N 1
ATOM 498 C CA . PHE A 1 68 ? 8.531 -10.508 7.984 1 90 68 PHE A CA 1
ATOM 499 C C . PHE A 1 68 ? 7.648 -11.695 8.328 1 90 68 PHE A C 1
ATOM 501 O O . PHE A 1 68 ? 6.836 -11.625 9.258 1 90 68 PHE A O 1
ATOM 508 N N . GLY A 1 69 ? 7.734 -12.727 7.59 1 89.19 69 GLY A N 1
ATOM 509 C CA . GLY A 1 69 ? 6.914 -13.898 7.848 1 89.19 69 GLY A CA 1
ATOM 510 C C . GLY A 1 69 ? 6.418 -14.57 6.578 1 89.19 69 GLY A C 1
ATOM 511 O O . GLY A 1 69 ? 6.996 -14.383 5.508 1 89.19 69 GLY A O 1
ATOM 512 N N . ARG A 1 70 ? 5.371 -15.445 6.723 1 89.75 70 ARG A N 1
ATOM 513 C CA . ARG A 1 70 ? 4.852 -16.219 5.594 1 89.75 70 ARG A CA 1
ATOM 514 C C . ARG A 1 70 ? 3.352 -15.992 5.43 1 89.75 70 ARG A C 1
ATOM 516 O O . ARG A 1 70 ? 2.641 -15.766 6.406 1 89.75 70 ARG A O 1
ATOM 523 N N . ASN A 1 71 ? 2.959 -15.898 4.16 1 87.31 71 ASN A N 1
ATOM 524 C CA . ASN A 1 71 ? 1.555 -15.883 3.768 1 87.31 71 ASN A CA 1
ATOM 525 C C . ASN A 1 71 ? 1.222 -17.047 2.836 1 87.31 71 ASN A C 1
ATOM 527 O O . ASN A 1 71 ? 1.884 -17.234 1.815 1 87.31 71 ASN A O 1
ATOM 531 N N . SER A 1 72 ? 0.136 -17.812 3.252 1 90.88 72 SER A N 1
ATOM 532 C CA . SER A 1 72 ? -0.252 -18.969 2.455 1 90.88 72 SER A CA 1
ATOM 533 C C . SER A 1 72 ? -1.615 -18.766 1.803 1 90.88 72 SER A C 1
ATOM 535 O O . SER A 1 72 ? -2.566 -18.344 2.463 1 90.88 72 SER A O 1
ATOM 537 N N . THR A 1 73 ? -1.638 -18.969 0.538 1 90.56 73 THR A N 1
ATOM 538 C CA . THR A 1 73 ? -2.887 -18.953 -0.217 1 90.56 73 THR A CA 1
ATOM 539 C C . THR A 1 73 ? -3.148 -20.328 -0.85 1 90.56 73 THR A C 1
ATOM 541 O O . THR A 1 73 ? -2.305 -20.844 -1.584 1 90.56 73 THR A O 1
ATOM 544 N N . ARG A 1 74 ? -4.273 -20.875 -0.509 1 92.06 74 ARG A N 1
ATOM 545 C CA . ARG A 1 74 ? -4.707 -22.141 -1.094 1 92.06 74 ARG A CA 1
ATOM 546 C C . ARG A 1 74 ? -5.977 -21.953 -1.922 1 92.06 74 ARG A C 1
ATOM 548 O O . ARG A 1 74 ? -6.938 -21.328 -1.462 1 92.06 74 ARG A O 1
ATOM 555 N N . VAL A 1 75 ? -5.906 -22.484 -3.115 1 93.12 75 VAL A N 1
ATOM 556 C CA . VAL A 1 75 ? -7.055 -22.297 -3.992 1 93.12 75 VAL A CA 1
ATOM 557 C C . VAL A 1 75 ? -7.289 -23.547 -4.828 1 93.12 75 VAL A C 1
ATOM 559 O O . VAL A 1 75 ? -6.336 -24.203 -5.25 1 93.12 75 VAL A O 1
ATOM 562 N N . THR A 1 76 ? -8.547 -23.891 -5.031 1 93.62 76 THR A N 1
ATOM 563 C CA . THR A 1 76 ? -8.922 -24.938 -5.961 1 93.62 76 THR A CA 1
ATOM 564 C C . THR A 1 76 ? -8.984 -24.406 -7.391 1 93.62 76 THR A C 1
ATOM 566 O O . THR A 1 76 ? -9.523 -23.328 -7.633 1 93.62 76 THR A O 1
ATOM 569 N N . LEU A 1 77 ? -8.414 -25.172 -8.312 1 93.38 77 LEU A N 1
ATOM 570 C CA . LEU A 1 77 ? -8.328 -24.719 -9.703 1 93.38 77 LEU A CA 1
ATOM 571 C C . LEU A 1 77 ? -9.531 -25.188 -10.508 1 93.38 77 LEU A C 1
ATOM 573 O O . LEU A 1 77 ? -9.375 -25.844 -11.539 1 93.38 77 LEU A O 1
ATOM 577 N N . ASP A 1 78 ? -10.719 -24.844 -10.062 1 92.19 78 ASP A N 1
ATOM 578 C CA . ASP A 1 78 ? -11.938 -25.266 -10.742 1 92.19 78 ASP A CA 1
ATOM 579 C C . ASP A 1 78 ? -12.727 -24.047 -11.25 1 92.19 78 ASP A C 1
ATOM 581 O O . ASP A 1 78 ? -13.844 -24.203 -11.75 1 92.19 78 ASP A O 1
ATOM 585 N N . GLY A 1 79 ? -12.219 -22.938 -11.047 1 92.44 79 GLY A N 1
ATOM 586 C CA . GLY A 1 79 ? -12.844 -21.719 -11.539 1 92.44 79 GLY A CA 1
ATOM 587 C C . GLY A 1 79 ? -13.945 -21.203 -10.641 1 92.44 79 GLY A C 1
ATOM 588 O O . GLY A 1 79 ? -14.461 -20.094 -10.844 1 92.44 79 GLY A O 1
ATOM 589 N N . ALA A 1 80 ? -14.281 -21.938 -9.625 1 94.44 80 ALA A N 1
ATOM 590 C CA . ALA A 1 80 ? -15.383 -21.547 -8.742 1 94.44 80 ALA A CA 1
ATOM 591 C C . ALA A 1 80 ? -14.914 -20.516 -7.727 1 94.44 80 ALA A C 1
ATOM 593 O O . ALA A 1 80 ? -13.859 -20.672 -7.109 1 94.44 80 ALA A O 1
ATOM 594 N N . GLU A 1 81 ? -15.711 -19.453 -7.617 1 93.5 81 GLU A N 1
ATOM 595 C CA . GLU A 1 81 ? -15.414 -18.422 -6.625 1 93.5 81 GLU A CA 1
ATOM 596 C C . GLU A 1 81 ? -15.805 -18.891 -5.223 1 93.5 81 GLU A C 1
ATOM 598 O O . GLU A 1 81 ? -16.859 -19.5 -5.035 1 93.5 81 GLU A O 1
ATOM 603 N N . ARG A 1 82 ? -14.922 -18.641 -4.312 1 93.5 82 ARG A N 1
ATOM 604 C CA . ARG A 1 82 ? -15.18 -18.969 -2.91 1 93.5 82 ARG A CA 1
ATOM 605 C C . ARG A 1 82 ? -14.93 -17.75 -2.02 1 93.5 82 ARG A C 1
ATOM 607 O O . ARG A 1 82 ? -14 -16.969 -2.258 1 93.5 82 ARG A O 1
ATOM 614 N N . GLU A 1 83 ? -15.797 -17.656 -1.061 1 91.06 83 GLU A N 1
ATOM 615 C CA . GLU A 1 83 ? -15.664 -16.562 -0.101 1 91.06 83 GLU A CA 1
ATOM 616 C C . GLU A 1 83 ? -14.57 -16.875 0.926 1 91.06 83 GLU A C 1
ATOM 618 O O . GLU A 1 83 ? -14.539 -17.953 1.503 1 91.06 83 GLU A O 1
ATOM 623 N N . GLU A 1 84 ? -13.648 -15.93 0.98 1 85.81 84 GLU A N 1
ATOM 624 C CA . GLU A 1 84 ? -12.578 -16.016 1.966 1 85.81 84 GLU A CA 1
ATOM 625 C C . GLU A 1 84 ? -12.555 -14.781 2.863 1 85.81 84 GLU A C 1
ATOM 627 O O . GLU A 1 84 ? -13.188 -13.766 2.549 1 85.81 84 GLU A O 1
ATOM 632 N N . LYS A 1 85 ? -11.938 -14.961 4.051 1 77.94 85 LYS A N 1
ATOM 633 C CA . LYS A 1 85 ? -11.766 -13.844 4.965 1 77.94 85 LYS A CA 1
ATOM 634 C C . LYS A 1 85 ? -10.289 -13.586 5.246 1 77.94 85 LYS A C 1
ATOM 636 O O . LYS A 1 85 ? -9.5 -14.523 5.387 1 77.94 85 LYS A O 1
ATOM 641 N N . SER A 1 86 ? -10 -12.367 5.195 1 66.88 86 SER A N 1
ATOM 642 C CA . SER A 1 86 ? -8.617 -12 5.508 1 66.88 86 SER A CA 1
ATOM 643 C C . SER A 1 86 ? -8.312 -12.227 6.984 1 66.88 86 SER A C 1
ATOM 645 O O . SER A 1 86 ? -9.211 -12.203 7.824 1 66.88 86 SER A O 1
ATOM 647 N N . LYS A 1 87 ? -7.055 -12.609 7.367 1 59.62 87 LYS A N 1
ATOM 648 C CA . LYS A 1 87 ? -6.648 -12.914 8.734 1 59.62 87 LYS A CA 1
ATOM 649 C C . LYS A 1 87 ? -6.855 -11.719 9.656 1 59.62 87 LYS A C 1
ATOM 651 O O . LYS A 1 87 ? -7.238 -11.875 10.812 1 59.62 87 LYS A O 1
ATOM 656 N N . GLY A 1 88 ? -6.52 -10.555 9.297 1 51.19 88 GLY A N 1
ATOM 657 C CA . GLY A 1 88 ? -6.488 -9.453 10.25 1 51.19 88 GLY A CA 1
ATOM 658 C C . GLY A 1 88 ? -7.844 -8.805 10.453 1 51.19 88 GLY A C 1
ATOM 659 O O . GLY A 1 88 ? -8.258 -8.57 11.594 1 51.19 88 GLY A O 1
ATOM 660 N N . ARG A 1 89 ? -8.57 -8.461 9.422 1 56.31 89 ARG A N 1
ATOM 661 C CA . ARG A 1 89 ? -9.727 -7.594 9.656 1 56.31 89 ARG A CA 1
ATOM 662 C C . ARG A 1 89 ? -11.016 -8.258 9.188 1 56.31 89 ARG A C 1
ATOM 664 O O . ARG A 1 89 ? -12.086 -7.648 9.211 1 56.31 89 ARG A O 1
ATOM 671 N N . GLY A 1 90 ? -10.773 -9.391 8.812 1 65.44 90 GLY A N 1
ATOM 672 C CA . GLY A 1 90 ? -11.961 -10.156 8.492 1 65.44 90 GLY A CA 1
ATOM 673 C C . GLY A 1 90 ? -12.656 -9.688 7.227 1 65.44 90 GLY A C 1
ATOM 674 O O . GLY A 1 90 ? -13.875 -9.805 7.102 1 65.44 90 GLY A O 1
ATOM 675 N N . LYS A 1 91 ? -11.938 -9.031 6.375 1 69.75 91 LYS A N 1
ATOM 676 C CA . LYS A 1 91 ? -12.57 -8.609 5.129 1 69.75 91 LYS A CA 1
ATOM 677 C C . LYS A 1 91 ? -12.891 -9.812 4.238 1 69.75 91 LYS A C 1
ATOM 679 O O . LYS A 1 91 ? -12.086 -10.742 4.133 1 69.75 91 LYS A O 1
ATOM 684 N N . VAL A 1 92 ? -14.078 -9.602 3.719 1 80.31 92 VAL A N 1
ATOM 685 C CA . VAL A 1 92 ? -14.562 -10.688 2.869 1 80.31 92 VAL A CA 1
ATOM 686 C C . VAL A 1 92 ? -14.094 -10.461 1.432 1 80.31 92 VAL A C 1
ATOM 688 O O . VAL A 1 92 ? -14.203 -9.352 0.903 1 80.31 92 VAL A O 1
ATOM 691 N N . PHE A 1 93 ? -13.523 -11.477 0.876 1 84.31 93 PHE A N 1
ATOM 692 C CA . PHE A 1 93 ? -13.156 -11.422 -0.533 1 84.31 93 PHE A CA 1
ATOM 693 C C . PHE A 1 93 ? -13.453 -12.75 -1.223 1 84.31 93 PHE A C 1
ATOM 695 O O . PHE A 1 93 ? -13.641 -13.773 -0.561 1 84.31 93 PHE A O 1
ATOM 702 N N . MET A 1 94 ? -13.664 -12.594 -2.484 1 89.62 94 MET A N 1
ATOM 703 C CA . MET A 1 94 ? -13.891 -13.766 -3.32 1 89.62 94 MET A CA 1
ATOM 704 C C . MET A 1 94 ? -12.602 -14.211 -4.004 1 89.62 94 MET A C 1
ATOM 706 O O . MET A 1 94 ? -11.883 -13.391 -4.578 1 89.62 94 MET A O 1
ATOM 710 N N . LEU A 1 95 ? -12.336 -15.5 -3.867 1 92.69 95 LEU A N 1
ATOM 711 C CA . LEU A 1 95 ? -11.125 -16.062 -4.445 1 92.69 95 LEU A CA 1
ATOM 712 C C . LEU A 1 95 ? -11.453 -17.234 -5.367 1 92.69 95 LEU A C 1
ATOM 714 O O . LEU A 1 95 ? -12.305 -18.062 -5.047 1 92.69 95 LEU A O 1
ATOM 718 N N . SER A 1 96 ? -10.891 -17.219 -6.535 1 94.25 96 SER A N 1
ATOM 719 C CA . SER A 1 96 ? -11 -18.344 -7.445 1 94.25 96 SER A CA 1
ATOM 720 C C . SER A 1 96 ? -9.672 -18.641 -8.133 1 94.25 96 SER A C 1
ATOM 722 O O . SER A 1 96 ? -8.805 -17.781 -8.203 1 94.25 96 SER A O 1
ATOM 724 N N . GLY A 1 97 ? -9.508 -19.875 -8.469 1 94.19 97 GLY A N 1
ATOM 725 C CA . GLY A 1 97 ? -8.32 -20.312 -9.188 1 94.19 97 GLY A CA 1
ATOM 726 C C . GLY A 1 97 ? -8.641 -21.078 -10.445 1 94.19 97 GLY A C 1
ATOM 727 O O . GLY A 1 97 ? -9.664 -21.766 -10.523 1 94.19 97 GLY A O 1
ATOM 728 N N . SER A 1 98 ? -7.844 -20.922 -11.461 1 93.38 98 SER A N 1
ATOM 729 C CA . SER A 1 98 ? -7.926 -21.688 -12.703 1 93.38 98 SER A CA 1
ATOM 730 C C . SER A 1 98 ? -6.539 -21.953 -13.281 1 93.38 98 SER A C 1
ATOM 732 O O . SER A 1 98 ? -5.559 -21.328 -12.867 1 93.38 98 SER A O 1
ATOM 734 N N . HIS A 1 99 ? -6.523 -22.859 -14.156 1 90.06 99 HIS A N 1
ATOM 735 C CA . HIS A 1 99 ? -5.293 -23.094 -14.906 1 90.06 99 HIS A CA 1
ATOM 736 C C . HIS A 1 99 ? -5.051 -21.984 -15.914 1 90.06 99 HIS A C 1
ATOM 738 O O . HIS A 1 99 ? -6 -21.422 -16.469 1 90.06 99 HIS A O 1
ATOM 744 N N . CYS A 1 100 ? -3.709 -21.656 -15.945 1 81.81 100 CYS A N 1
ATOM 745 C CA . CYS A 1 100 ? -3.406 -20.719 -17.016 1 81.81 100 CYS A CA 1
ATOM 746 C C . CYS A 1 100 ? -3.654 -21.359 -18.391 1 81.81 100 CYS A C 1
ATOM 748 O O . CYS A 1 100 ? -3.686 -22.578 -18.5 1 81.81 100 CYS A O 1
ATOM 750 N N . ALA A 1 101 ? -3.914 -20.406 -19.328 1 63.75 101 ALA A N 1
ATOM 751 C CA . ALA A 1 101 ? -4.273 -20.891 -20.656 1 63.75 101 ALA A CA 1
ATOM 752 C C . ALA A 1 101 ? -3.203 -21.812 -21.219 1 63.75 101 ALA A C 1
ATOM 754 O O . ALA A 1 101 ? -3.516 -22.781 -21.922 1 63.75 101 ALA A O 1
ATOM 755 N N . GLU A 1 102 ? -2.023 -21.375 -20.938 1 60.41 102 GLU A N 1
ATOM 756 C CA . GLU A 1 102 ? -0.972 -22.188 -21.562 1 60.41 102 GLU A CA 1
ATOM 757 C C . GLU A 1 102 ? -0.775 -23.5 -20.828 1 60.41 102 GLU A C 1
ATOM 759 O O . GLU A 1 102 ? -0.026 -24.375 -21.281 1 60.41 102 GLU A O 1
ATOM 764 N N . GLY A 1 103 ? -1.55 -23.75 -19.766 1 61.81 103 GLY A N 1
ATOM 765 C CA . GLY A 1 103 ? -1.547 -25 -19.031 1 61.81 103 GLY A CA 1
ATOM 766 C C . GLY A 1 103 ? -0.359 -25.141 -18.094 1 61.81 103 GLY A C 1
ATOM 767 O O . GLY A 1 103 ? -0.274 -26.109 -17.328 1 61.81 103 GLY A O 1
ATOM 768 N N . THR A 1 104 ? 0.539 -24.25 -18.188 1 74.62 104 THR A N 1
ATOM 769 C CA . THR A 1 104 ? 1.741 -24.453 -17.391 1 74.62 104 THR A CA 1
ATOM 770 C C . THR A 1 104 ? 1.76 -23.484 -16.203 1 74.62 104 THR A C 1
ATOM 772 O O . THR A 1 104 ? 2.828 -23.141 -15.695 1 74.62 104 THR A O 1
ATOM 775 N N . GLY A 1 105 ? 0.537 -23.172 -15.781 1 90.75 105 GLY A N 1
ATOM 776 C CA . GLY A 1 105 ? 0.54 -22.25 -14.656 1 90.75 105 GLY A CA 1
ATOM 777 C C . GLY A 1 105 ? -0.823 -22.078 -14.008 1 90.75 105 GLY A C 1
ATOM 778 O O . GLY A 1 105 ? -1.711 -22.922 -14.211 1 90.75 105 GLY A O 1
ATOM 779 N N . ALA A 1 106 ? -0.959 -21.25 -13.117 1 93.31 106 ALA A N 1
ATOM 780 C CA . ALA A 1 106 ? -2.186 -21 -12.367 1 93.31 106 ALA A CA 1
ATOM 781 C C . ALA A 1 106 ? -2.551 -19.531 -12.367 1 93.31 106 ALA A C 1
ATOM 783 O O . ALA A 1 106 ? -1.671 -18.656 -12.414 1 93.31 106 ALA A O 1
ATOM 784 N N . THR A 1 107 ? -3.789 -19.297 -12.43 1 93.81 107 THR A N 1
ATOM 785 C CA . THR A 1 107 ? -4.344 -17.953 -12.305 1 93.81 107 THR A CA 1
ATOM 786 C C . THR A 1 107 ? -5.258 -17.859 -11.086 1 93.81 107 THR A C 1
ATOM 788 O O . THR A 1 107 ? -6.137 -18.703 -10.891 1 93.81 107 THR A O 1
ATOM 791 N N . LEU A 1 108 ? -4.988 -16.859 -10.305 1 93.25 108 LEU A N 1
ATOM 792 C CA . LEU A 1 108 ? -5.836 -16.578 -9.148 1 93.25 108 LEU A CA 1
ATOM 793 C C . LEU A 1 108 ? -6.57 -15.258 -9.328 1 93.25 108 LEU A C 1
ATOM 795 O O . LEU A 1 108 ? -5.977 -14.266 -9.758 1 93.25 108 LEU A O 1
ATOM 799 N N . HIS A 1 109 ? -7.832 -15.32 -9.055 1 92.31 109 HIS A N 1
ATOM 800 C CA . HIS A 1 109 ? -8.672 -14.133 -9.078 1 92.31 109 HIS A CA 1
ATOM 801 C C . HIS A 1 109 ? -9.156 -13.773 -7.676 1 92.31 109 HIS A C 1
ATOM 803 O O . HIS A 1 109 ? -9.664 -14.633 -6.953 1 92.31 109 HIS A O 1
ATOM 809 N N . CYS A 1 110 ? -8.914 -12.508 -7.352 1 90.12 110 CYS A N 1
ATOM 810 C CA . CYS A 1 110 ? -9.344 -12.016 -6.047 1 90.12 110 CYS A CA 1
ATOM 811 C C . CYS A 1 110 ? -10.195 -10.758 -6.195 1 90.12 110 CYS A C 1
ATOM 813 O O . CYS A 1 110 ? -9.781 -9.789 -6.836 1 90.12 110 CYS A O 1
ATOM 815 N N . ARG A 1 111 ? -11.312 -10.789 -5.652 1 87.88 111 ARG A N 1
ATOM 816 C CA . ARG A 1 111 ? -12.219 -9.641 -5.652 1 87.88 111 ARG A CA 1
ATOM 817 C C . ARG A 1 111 ? -12.641 -9.273 -4.234 1 87.88 111 ARG A C 1
ATOM 819 O O . ARG A 1 111 ? -13.305 -10.062 -3.553 1 87.88 111 ARG A O 1
ATOM 826 N N . LEU A 1 112 ? -12.18 -8.086 -3.801 1 79.56 112 LEU A N 1
ATOM 827 C CA . LEU A 1 112 ? -12.672 -7.59 -2.521 1 79.56 112 LEU A CA 1
ATOM 828 C C . LEU A 1 112 ? -14.109 -7.094 -2.643 1 79.56 112 LEU A C 1
ATOM 830 O O . LEU A 1 112 ? -14.398 -6.195 -3.436 1 79.56 112 LEU A O 1
ATOM 834 N N . VAL A 1 113 ? -14.953 -7.625 -1.839 1 76.12 113 VAL A N 1
ATOM 835 C CA . VAL A 1 113 ? -16.375 -7.344 -1.938 1 76.12 113 VAL A CA 1
ATOM 836 C C . VAL A 1 113 ? -16.641 -5.875 -1.614 1 76.12 113 VAL A C 1
ATOM 838 O O . VAL A 1 113 ? -17.453 -5.223 -2.273 1 76.12 113 VAL A O 1
ATOM 841 N N . SER A 1 114 ? -15.883 -5.371 -0.726 1 73.19 114 SER A N 1
ATOM 842 C CA . SER A 1 114 ? -16.141 -4.02 -0.239 1 73.19 114 SER A CA 1
ATOM 843 C C . SER A 1 114 ? -15.695 -2.973 -1.257 1 73.19 114 SER A C 1
ATOM 845 O O . SER A 1 114 ? -16.062 -1.802 -1.15 1 73.19 114 SER A O 1
ATOM 847 N N . ARG A 1 115 ? -14.898 -3.301 -2.244 1 75.06 115 ARG A N 1
ATOM 848 C CA . ARG A 1 115 ? -14.398 -2.336 -3.219 1 75.06 115 ARG A CA 1
ATOM 849 C C . ARG A 1 115 ? -15.445 -2.057 -4.297 1 75.06 115 ARG A C 1
ATOM 851 O O . ARG A 1 115 ? -15.367 -1.046 -4.996 1 75.06 115 ARG A O 1
ATOM 858 N N . GLY A 1 116 ? -16.406 -2.99 -4.355 1 72.81 116 GLY A N 1
ATOM 859 C CA . GLY A 1 116 ? -17.453 -2.797 -5.34 1 72.81 116 GLY A CA 1
ATOM 860 C C . GLY A 1 116 ? -17.25 -3.621 -6.598 1 72.81 116 GLY A C 1
ATOM 861 O O . GLY A 1 116 ? -16.203 -4.246 -6.773 1 72.81 116 GLY A O 1
ATOM 862 N N . ASP A 1 117 ? -18.234 -3.523 -7.41 1 75.19 117 ASP A N 1
ATOM 863 C CA . ASP A 1 117 ? -18.25 -4.336 -8.625 1 75.19 117 ASP A CA 1
ATOM 864 C C . ASP A 1 117 ? -17.203 -3.859 -9.625 1 75.19 117 ASP A C 1
ATOM 866 O O . ASP A 1 117 ? -17 -2.656 -9.781 1 75.19 117 ASP A O 1
ATOM 870 N N . GLY A 1 118 ? -16.562 -4.777 -10.203 1 79.5 118 GLY A N 1
ATOM 871 C CA . GLY A 1 118 ? -15.656 -4.469 -11.289 1 79.5 118 GLY A CA 1
ATOM 872 C C . GLY A 1 118 ? -14.203 -4.391 -10.852 1 79.5 118 GLY A C 1
ATOM 873 O O . GLY A 1 118 ? -13.297 -4.348 -11.68 1 79.5 118 GLY A O 1
ATOM 874 N N . TRP A 1 119 ? -14.047 -4.34 -9.539 1 82.94 119 TRP A N 1
ATOM 875 C CA . TRP A 1 119 ? -12.688 -4.316 -9.023 1 82.94 119 TRP A CA 1
ATOM 876 C C . TRP A 1 119 ? -12.188 -5.73 -8.727 1 82.94 119 TRP A C 1
ATOM 878 O O . TRP A 1 119 ? -12.828 -6.469 -7.969 1 82.94 119 TRP A O 1
ATOM 888 N N . HIS A 1 120 ? -11.086 -6.117 -9.352 1 88.5 120 HIS A N 1
ATOM 889 C CA . HIS A 1 120 ? -10.453 -7.363 -8.938 1 88.5 120 HIS A CA 1
ATOM 890 C C . HIS A 1 120 ? -8.977 -7.391 -9.328 1 88.5 120 HIS A C 1
ATOM 892 O O . HIS A 1 120 ? -8.523 -6.547 -10.102 1 88.5 120 HIS A O 1
ATOM 898 N N . THR A 1 121 ? -8.305 -8.258 -8.695 1 90.31 121 THR A N 1
ATOM 899 C CA . THR A 1 121 ? -6.918 -8.531 -9.039 1 90.31 121 THR A CA 1
ATOM 900 C C . THR A 1 121 ? -6.762 -9.945 -9.594 1 90.31 121 THR A C 1
ATOM 902 O O . THR A 1 121 ? -7.387 -10.883 -9.094 1 90.31 121 THR A O 1
ATOM 905 N N . ARG A 1 122 ? -5.992 -10.016 -10.648 1 93 122 ARG A N 1
ATOM 906 C CA . ARG A 1 122 ? -5.621 -11.305 -11.234 1 93 122 ARG A CA 1
ATOM 907 C C . ARG A 1 122 ? -4.121 -11.555 -11.094 1 93 122 ARG A C 1
ATOM 909 O O . ARG A 1 122 ? -3.309 -10.703 -11.461 1 93 122 ARG A O 1
ATOM 916 N N . SER A 1 123 ? -3.838 -12.664 -10.461 1 93.38 123 SER A N 1
ATOM 917 C CA . SER A 1 123 ? -2.443 -13.086 -10.359 1 93.38 123 SER A CA 1
ATOM 918 C C . SER A 1 123 ? -2.178 -14.336 -11.18 1 93.38 123 SER A C 1
ATOM 920 O O . SER A 1 123 ? -2.76 -15.391 -10.922 1 93.38 123 SER A O 1
ATOM 922 N N . GLU A 1 124 ? -1.32 -14.172 -12.117 1 93.19 124 GLU A N 1
ATOM 923 C CA . GLU A 1 124 ? -0.957 -15.273 -13 1 93.19 124 GLU A CA 1
ATOM 924 C C . GLU A 1 124 ? 0.471 -15.742 -12.742 1 93.19 124 GLU A C 1
ATOM 926 O O . GLU A 1 124 ? 1.379 -14.922 -12.578 1 93.19 124 GLU A O 1
ATOM 931 N N . ARG A 1 125 ? 0.598 -17 -12.656 1 93.75 125 ARG A N 1
ATOM 932 C CA . ARG A 1 125 ? 1.923 -17.594 -12.523 1 93.75 125 ARG A CA 1
ATOM 933 C C . ARG A 1 125 ? 2.168 -18.641 -13.609 1 93.75 125 ARG A C 1
ATOM 935 O O . ARG A 1 125 ? 1.375 -19.562 -13.773 1 93.75 125 ARG A O 1
ATOM 942 N N . PHE A 1 126 ? 3.219 -18.484 -14.25 1 92.5 126 PHE A N 1
ATOM 943 C CA . PHE A 1 126 ? 3.557 -19.406 -15.328 1 92.5 126 PHE A CA 1
ATOM 944 C C . PHE A 1 126 ? 5.059 -19.406 -15.586 1 92.5 126 PHE A C 1
ATOM 946 O O . PHE A 1 126 ? 5.773 -18.516 -15.141 1 92.5 126 PHE A O 1
ATOM 953 N N . LEU A 1 127 ? 5.473 -20.438 -16.25 1 91.56 127 LEU A N 1
ATOM 954 C CA . LEU A 1 127 ? 6.879 -20.516 -16.625 1 91.56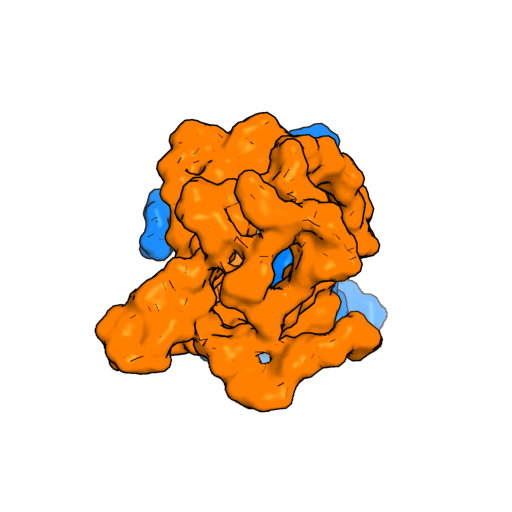 127 LEU A CA 1
ATOM 955 C C . LEU A 1 127 ? 7.137 -19.828 -17.953 1 91.56 127 LEU A C 1
ATOM 957 O O . LEU A 1 127 ? 6.312 -19.906 -18.875 1 91.56 127 LEU A O 1
ATOM 961 N N . SER A 1 128 ? 8.148 -19.078 -17.969 1 89.5 128 SER A N 1
ATOM 962 C CA . SER A 1 128 ? 8.609 -18.438 -19.188 1 89.5 128 SER A CA 1
ATOM 963 C C . SER A 1 128 ? 10.094 -18.688 -19.422 1 89.5 128 SER A C 1
ATOM 965 O O . SER A 1 128 ? 10.852 -18.875 -18.469 1 89.5 128 SER A O 1
ATOM 967 N N . GLN A 1 129 ? 10.375 -18.797 -20.703 1 85.06 129 GLN A N 1
ATOM 968 C CA . GLN A 1 129 ? 11.789 -18.906 -21 1 85.06 129 GLN A CA 1
ATOM 969 C C . GLN A 1 129 ? 12.539 -17.625 -20.656 1 85.06 129 GLN A C 1
ATOM 971 O O . GLN A 1 129 ? 12.055 -16.531 -20.922 1 85.06 129 GLN A O 1
ATOM 976 N N . ASP A 1 130 ? 13.602 -17.781 -19.781 1 76.69 130 ASP A N 1
ATOM 977 C CA . ASP A 1 130 ? 14.414 -16.625 -19.406 1 76.69 130 ASP A CA 1
ATOM 978 C C . ASP A 1 130 ? 15.117 -16.031 -20.609 1 76.69 130 ASP A C 1
ATOM 980 O O . ASP A 1 130 ? 15.82 -16.719 -21.344 1 76.69 130 ASP A O 1
ATOM 984 N N . PRO A 1 131 ? 14.695 -14.711 -20.812 1 64.12 131 PRO A N 1
ATOM 985 C CA . PRO A 1 131 ? 15.367 -14.164 -21.984 1 64.12 131 PRO A CA 1
ATOM 986 C C . PRO A 1 131 ? 16.891 -14.211 -21.891 1 64.12 131 PRO A C 1
ATOM 988 O O . PRO A 1 131 ? 17.578 -14.203 -22.906 1 64.12 131 PRO A O 1
ATOM 991 N N . ALA A 1 132 ? 17.391 -14.086 -20.672 1 62.34 132 ALA A N 1
ATOM 992 C CA . ALA A 1 132 ? 18.844 -14.039 -20.516 1 62.34 132 ALA A CA 1
ATOM 993 C C . ALA A 1 132 ? 19.453 -15.438 -20.578 1 62.34 132 ALA A C 1
ATOM 995 O O . ALA A 1 132 ? 20.562 -15.664 -20.094 1 62.34 132 ALA A O 1
ATOM 996 N N . ASP A 1 133 ? 18.875 -16.328 -21.266 1 57.94 133 ASP A N 1
ATOM 997 C CA . ASP A 1 133 ? 19.375 -17.641 -21.672 1 57.94 133 ASP A CA 1
ATOM 998 C C . ASP A 1 133 ? 19.594 -18.547 -20.469 1 57.94 133 ASP A C 1
ATOM 1000 O O . ASP A 1 133 ? 20.25 -19.578 -20.562 1 57.94 133 ASP A O 1
ATOM 1004 N N . ALA A 1 134 ? 19.125 -18.234 -19.328 1 62.22 134 ALA A N 1
ATOM 1005 C CA . ALA A 1 134 ? 19.609 -18.969 -18.156 1 62.22 134 ALA A CA 1
ATOM 1006 C C . ALA A 1 134 ? 18.562 -19.938 -17.641 1 62.22 134 ALA A C 1
ATOM 1008 O O . ALA A 1 134 ? 18.625 -20.375 -16.484 1 62.22 134 ALA A O 1
ATOM 1009 N N . GLY A 1 135 ? 17.625 -20.344 -18.562 1 79.19 135 GLY A N 1
ATOM 1010 C CA . GLY A 1 135 ? 16.672 -21.359 -18.125 1 79.19 135 GLY A CA 1
ATOM 1011 C C . GLY A 1 135 ? 15.266 -20.828 -17.953 1 79.19 135 GLY A C 1
ATOM 1012 O O . GLY A 1 135 ? 14.898 -19.828 -18.578 1 79.19 135 GLY A O 1
ATOM 1013 N N . GLN A 1 136 ? 14.5 -21.625 -17.375 1 88 136 GLN A N 1
ATOM 1014 C CA . GLN A 1 136 ? 13.109 -21.234 -17.188 1 88 136 GLN A CA 1
ATOM 1015 C C . GLN A 1 136 ? 12.961 -20.375 -15.93 1 88 136 GLN A C 1
ATOM 1017 O O . GLN A 1 136 ? 13.672 -20.562 -14.945 1 88 136 GLN A O 1
ATOM 1022 N N . VAL A 1 137 ? 12.219 -19.406 -16.047 1 92.38 137 VAL A N 1
ATOM 1023 C CA . VAL A 1 137 ? 11.898 -18.562 -14.906 1 92.38 137 VAL A CA 1
ATOM 1024 C C . VAL A 1 137 ? 10.391 -18.609 -14.633 1 92.38 137 VAL A C 1
ATOM 1026 O O . VAL A 1 137 ? 9.602 -18.844 -15.547 1 92.38 137 VAL A O 1
ATOM 1029 N N . LEU A 1 138 ? 10.078 -18.5 -13.406 1 94.19 138 LEU A N 1
ATOM 1030 C CA . LEU A 1 138 ? 8.68 -18.312 -13.039 1 94.19 138 LEU A CA 1
ATOM 1031 C C . LEU A 1 138 ? 8.289 -16.844 -13.148 1 94.19 138 LEU A C 1
ATOM 1033 O O . LEU A 1 138 ? 8.938 -15.977 -12.562 1 94.19 138 LEU A O 1
ATOM 1037 N N . VAL A 1 139 ? 7.273 -16.625 -13.922 1 94.25 139 VAL A N 1
ATOM 1038 C CA . VAL A 1 139 ? 6.73 -15.273 -14.07 1 94.25 139 VAL A CA 1
ATOM 1039 C C . VAL A 1 139 ? 5.438 -15.148 -13.273 1 94.25 139 VAL A C 1
ATOM 1041 O O . VAL A 1 139 ? 4.555 -16 -13.367 1 94.25 139 VAL A O 1
ATOM 1044 N N . GLU A 1 140 ? 5.398 -14.188 -12.453 1 94.5 140 GLU A N 1
ATOM 1045 C CA . GLU A 1 140 ? 4.16 -13.766 -11.805 1 94.5 140 GLU A CA 1
ATOM 1046 C C . GLU A 1 140 ? 3.666 -12.438 -12.375 1 94.5 140 GLU A C 1
ATOM 1048 O O . GLU A 1 140 ? 4.371 -11.43 -12.305 1 94.5 140 GLU A O 1
ATOM 1053 N N . ARG A 1 141 ? 2.531 -12.531 -12.969 1 93.94 141 ARG A N 1
ATOM 1054 C CA . ARG A 1 141 ? 1.904 -11.328 -13.516 1 93.94 141 ARG A CA 1
ATOM 1055 C C . ARG A 1 141 ? 0.69 -10.922 -12.688 1 93.94 141 ARG A C 1
ATOM 1057 O O . ARG A 1 141 ? -0.257 -11.695 -12.547 1 93.94 141 ARG A O 1
ATOM 1064 N N . HIS A 1 142 ? 0.744 -9.734 -12.078 1 93.56 142 HIS A N 1
ATOM 1065 C CA . HIS A 1 142 ? -0.38 -9.164 -11.344 1 93.56 142 HIS A CA 1
ATOM 1066 C C . HIS A 1 142 ? -1.123 -8.133 -12.18 1 93.56 142 HIS A C 1
ATOM 1068 O O . HIS A 1 142 ? -0.519 -7.172 -12.672 1 93.56 142 HIS A O 1
ATOM 1074 N N . VAL A 1 143 ? -2.385 -8.375 -12.281 1 93.25 143 VAL A N 1
ATOM 1075 C CA . VAL A 1 143 ? -3.215 -7.453 -13.047 1 93.25 143 VAL A CA 1
ATOM 1076 C C . VAL A 1 143 ? -4.297 -6.855 -12.148 1 93.25 143 VAL A C 1
ATOM 1078 O O . VAL A 1 143 ? -5.062 -7.59 -11.523 1 93.25 143 VAL A O 1
ATOM 1081 N N . LEU A 1 144 ? -4.328 -5.562 -12.008 1 91.25 144 LEU A N 1
ATOM 1082 C CA . LEU A 1 144 ? -5.402 -4.844 -11.336 1 91.25 144 LEU A CA 1
ATOM 1083 C C . LEU A 1 144 ? -6.461 -4.379 -12.328 1 91.25 144 LEU A C 1
ATOM 1085 O O . LEU A 1 144 ? -6.148 -3.654 -13.273 1 91.25 144 LEU A O 1
ATOM 1089 N N . VAL A 1 145 ? -7.59 -4.855 -12.156 1 89.12 145 VAL A N 1
ATOM 1090 C CA . VAL A 1 145 ? -8.727 -4.48 -13 1 89.12 145 VAL A CA 1
ATOM 1091 C C . VAL A 1 145 ? -9.656 -3.549 -12.227 1 89.12 145 VAL A C 1
ATOM 1093 O O . VAL A 1 145 ? -10.055 -3.854 -11.094 1 89.12 145 VAL A O 1
ATOM 1096 N N . ARG A 1 146 ? -9.945 -2.389 -12.781 1 82.88 146 ARG A N 1
ATOM 1097 C CA . ARG A 1 146 ? -10.805 -1.348 -12.219 1 82.88 146 ARG A CA 1
ATOM 1098 C C . ARG A 1 146 ? -11.852 -0.898 -13.234 1 82.88 146 ARG A C 1
ATOM 1100 O O . ARG A 1 146 ? -11.625 -0.95 -14.445 1 82.88 146 ARG A O 1
ATOM 1107 N N . PRO A 1 147 ? -13 -0.488 -12.648 1 78.94 147 PRO A N 1
ATOM 1108 C CA . PRO A 1 147 ? -14.023 -0.025 -13.586 1 78.94 147 PRO A CA 1
ATOM 1109 C C . PRO A 1 147 ? -13.57 1.175 -14.414 1 78.94 147 PRO A C 1
ATOM 1111 O O . PRO A 1 147 ? -13.078 2.158 -13.859 1 78.94 147 PRO A O 1
ATOM 1114 N N . GLU A 1 148 ? -13.727 1.078 -15.742 1 77.44 148 GLU A N 1
ATOM 1115 C CA . GLU A 1 148 ? -13.562 2.158 -16.703 1 77.44 148 GLU A CA 1
ATOM 1116 C C . GLU A 1 148 ? -12.117 2.645 -16.75 1 77.44 148 GLU A C 1
ATOM 1118 O O . GLU A 1 148 ? -11.859 3.803 -17.078 1 77.44 148 GLU A O 1
ATOM 1123 N N . GLN A 1 149 ? -11.18 1.881 -16.266 1 80.75 149 GLN A N 1
ATOM 1124 C CA . GLN A 1 149 ? -9.766 2.227 -16.344 1 80.75 149 GLN A CA 1
ATOM 1125 C C . GLN A 1 149 ? -8.961 1.115 -17 1 80.75 149 GLN A C 1
ATOM 1127 O O . GLN A 1 149 ? -9.336 -0.057 -16.938 1 80.75 149 GLN A O 1
ATOM 1132 N N . PRO A 1 150 ? -7.992 1.513 -17.672 1 84.06 150 PRO A N 1
ATOM 1133 C CA . PRO A 1 150 ? -7.125 0.474 -18.234 1 84.06 150 PRO A CA 1
ATOM 1134 C C . PRO A 1 150 ? -6.539 -0.446 -17.172 1 84.06 150 PRO A C 1
ATOM 1136 O O . PRO A 1 150 ? -6.242 0.002 -16.062 1 84.06 150 PRO A O 1
ATOM 1139 N N . GLU A 1 151 ? -6.387 -1.685 -17.578 1 88.56 151 GLU A N 1
ATOM 1140 C CA . GLU A 1 151 ? -5.742 -2.641 -16.688 1 88.56 151 GLU A CA 1
ATOM 1141 C C . GLU A 1 151 ? -4.309 -2.227 -16.375 1 88.56 151 GLU A C 1
ATOM 1143 O O . GLU A 1 151 ? -3.629 -1.644 -17.234 1 88.56 151 GLU A O 1
ATOM 1148 N N . MET A 1 152 ? -3.951 -2.463 -15.172 1 88.38 152 MET A N 1
ATOM 1149 C CA . MET A 1 152 ? -2.564 -2.277 -14.75 1 88.38 152 MET A CA 1
ATOM 1150 C C . MET A 1 152 ? -1.899 -3.619 -14.461 1 88.38 152 MET A C 1
ATOM 1152 O O . MET A 1 152 ? -2.432 -4.43 -13.703 1 88.38 152 MET A O 1
ATOM 1156 N N . ALA A 1 153 ? -0.736 -3.793 -15.102 1 93.06 153 ALA A N 1
ATOM 1157 C CA . ALA A 1 153 ? -0.055 -5.074 -14.922 1 93.06 153 ALA A CA 1
ATOM 1158 C C . ALA A 1 153 ? 1.372 -4.867 -14.422 1 93.06 153 ALA A C 1
ATOM 1160 O O . ALA A 1 153 ? 2.047 -3.918 -14.82 1 93.06 153 ALA A O 1
ATOM 1161 N N . LEU A 1 154 ? 1.731 -5.695 -13.531 1 94.25 154 LEU A N 1
ATOM 1162 C CA . LEU A 1 154 ? 3.119 -5.75 -13.078 1 94.25 154 LEU A CA 1
ATOM 1163 C C . LEU A 1 154 ? 3.662 -7.172 -13.164 1 94.25 154 LEU A C 1
ATOM 1165 O O . LEU A 1 154 ? 2.906 -8.141 -13.031 1 94.25 154 LEU A O 1
ATOM 1169 N N . HIS A 1 155 ? 4.98 -7.234 -13.398 1 94.75 155 HIS A N 1
ATOM 1170 C CA . HIS A 1 155 ? 5.637 -8.531 -13.531 1 94.75 155 HIS A CA 1
ATOM 1171 C C . HIS A 1 155 ? 6.703 -8.727 -12.461 1 94.75 155 HIS A C 1
ATOM 1173 O O . HIS A 1 155 ? 7.449 -7.797 -12.141 1 94.75 155 HIS A O 1
ATOM 1179 N N . ARG A 1 156 ? 6.68 -9.836 -11.977 1 94.12 156 ARG A N 1
ATOM 1180 C CA . ARG A 1 156 ? 7.742 -10.305 -11.094 1 94.12 156 ARG A CA 1
ATOM 1181 C C . ARG A 1 156 ? 8.359 -11.602 -11.609 1 94.12 156 ARG A C 1
ATOM 1183 O O . ARG A 1 156 ? 7.668 -12.414 -12.227 1 94.12 156 ARG A O 1
ATOM 1190 N N . TYR A 1 157 ? 9.602 -11.75 -11.32 1 94.38 157 TYR A N 1
ATOM 1191 C CA . TYR A 1 157 ? 10.344 -12.883 -11.852 1 94.38 157 TYR A CA 1
ATOM 1192 C C . TYR A 1 157 ? 11.055 -13.641 -10.742 1 94.38 157 TYR A C 1
ATOM 1194 O O . TYR A 1 157 ? 11.586 -13.039 -9.812 1 94.38 157 TYR A O 1
ATOM 1202 N N . TYR A 1 158 ? 11.008 -14.906 -10.906 1 94.19 158 TYR A N 1
ATOM 1203 C CA . TYR A 1 158 ? 11.609 -15.797 -9.922 1 94.19 158 TYR A CA 1
ATOM 1204 C C . TYR A 1 158 ? 12.469 -16.859 -10.602 1 94.19 158 TYR A C 1
ATOM 1206 O O . TYR A 1 158 ? 12.156 -17.297 -11.703 1 94.19 158 TYR A O 1
ATOM 1214 N N . VAL A 1 159 ? 13.531 -17.219 -9.914 1 93.69 159 VAL A N 1
ATOM 1215 C CA . VAL A 1 159 ? 14.398 -18.297 -10.367 1 93.69 159 VAL A CA 1
ATOM 1216 C C . VAL A 1 159 ? 14.273 -19.484 -9.422 1 93.69 159 VAL A C 1
ATOM 1218 O O . VAL A 1 159 ? 14.211 -19.312 -8.203 1 93.69 159 VAL A O 1
ATOM 1221 N N . LYS A 1 160 ? 14.203 -20.641 -10.016 1 91.75 160 LYS A N 1
ATOM 1222 C CA . LYS A 1 160 ? 14.039 -21.859 -9.211 1 91.75 160 LYS A CA 1
ATOM 1223 C C . LYS A 1 160 ? 15.242 -22.078 -8.297 1 91.75 160 LYS A C 1
ATOM 1225 O O . LYS A 1 160 ? 16.391 -21.984 -8.742 1 91.75 160 LYS A O 1
ATOM 1230 N N . ARG A 1 161 ? 14.867 -22.125 -6.953 1 90.31 161 ARG A N 1
ATOM 1231 C CA . ARG A 1 161 ? 15.945 -22.469 -6.031 1 90.31 161 ARG A CA 1
ATOM 1232 C C . ARG A 1 161 ? 16.391 -23.922 -6.223 1 90.31 161 ARG A C 1
ATOM 1234 O O . ARG A 1 161 ? 15.555 -24.828 -6.254 1 90.31 161 ARG A O 1
ATOM 1241 N N . GLN A 1 162 ? 17.656 -24.047 -6.492 1 76.88 162 GLN A N 1
ATOM 1242 C CA . GLN A 1 162 ? 18.203 -25.375 -6.688 1 76.88 162 GLN A CA 1
ATOM 1243 C C . GLN A 1 162 ? 18.359 -26.109 -5.355 1 76.88 162 GLN A C 1
ATOM 1245 O O . GLN A 1 162 ? 18.703 -25.5 -4.344 1 76.88 162 GLN A O 1
ATOM 1250 N N . GLY A 1 163 ? 17.938 -27.406 -5.145 1 66.31 163 GLY A N 1
ATOM 1251 C CA . GLY A 1 163 ? 18.219 -28.312 -4.043 1 66.31 163 GLY A CA 1
ATOM 1252 C C . GLY A 1 163 ? 17.109 -28.375 -3.016 1 66.31 163 GLY A C 1
ATOM 1253 O O . GLY A 1 163 ? 17.141 -29.203 -2.107 1 66.31 163 GLY A O 1
ATOM 1254 N N . GLU A 1 164 ? 16.297 -27.328 -2.748 1 56.88 164 GLU A N 1
ATOM 1255 C CA . GLU A 1 164 ? 15.297 -27.406 -1.684 1 56.88 164 GLU A CA 1
ATOM 1256 C C . GLU A 1 164 ? 14.008 -28.047 -2.18 1 56.88 164 GLU A C 1
ATOM 1258 O O . GL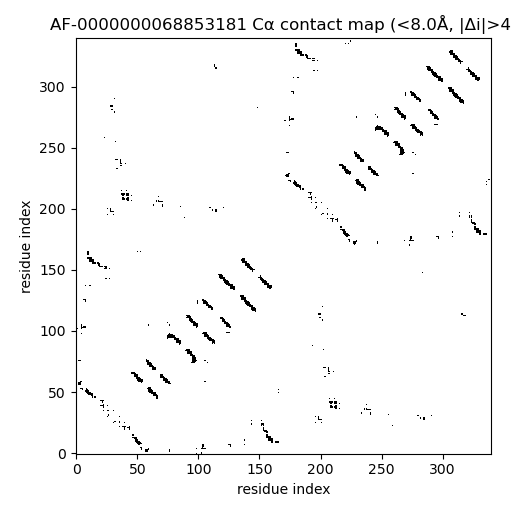U A 1 164 ? 13.32 -27.5 -3.043 1 56.88 164 GLU A O 1
ATOM 1263 N N . ASP A 1 165 ? 14.102 -29.281 -2.293 1 49.94 165 ASP A N 1
ATOM 1264 C CA . ASP A 1 165 ? 12.875 -30.016 -2.539 1 49.94 165 ASP A CA 1
ATOM 1265 C C . ASP A 1 165 ? 11.773 -29.609 -1.561 1 49.94 165 ASP A C 1
ATOM 1267 O O . ASP A 1 165 ? 12.055 -29.297 -0.401 1 49.94 165 ASP A O 1
ATOM 1271 N N . LEU A 1 166 ? 10.586 -29.047 -2.104 1 54.66 166 LEU A N 1
ATOM 1272 C CA . LEU A 1 166 ? 9.414 -28.766 -1.285 1 54.66 166 LEU A CA 1
ATOM 1273 C C . LEU A 1 166 ? 9.203 -29.859 -0.243 1 54.66 166 LEU A C 1
ATOM 1275 O O . LEU A 1 166 ? 9.109 -31.047 -0.586 1 54.66 166 LEU A O 1
ATOM 1279 N N . ARG A 1 167 ? 9.898 -29.828 0.95 1 44.44 167 ARG A N 1
ATOM 1280 C CA . ARG A 1 167 ? 9.383 -30.781 1.932 1 44.44 167 ARG A CA 1
ATOM 1281 C C . ARG A 1 167 ? 7.934 -30.469 2.281 1 44.44 167 ARG A C 1
ATOM 1283 O O . ARG A 1 167 ? 7.566 -29.312 2.457 1 44.44 167 ARG A O 1
ATOM 1290 N N . PRO A 1 168 ? 7.062 -31.375 2.008 1 44.31 168 PRO A N 1
ATOM 1291 C CA . PRO A 1 168 ? 5.637 -31.188 2.283 1 44.31 168 PRO A CA 1
ATOM 1292 C C . PRO A 1 168 ? 5.379 -30.422 3.586 1 44.31 168 PRO A C 1
ATOM 1294 O O . PRO A 1 168 ? 4.375 -29.719 3.707 1 44.31 168 PRO A O 1
ATOM 1297 N N . ASP A 1 169 ? 6.031 -30.688 4.723 1 37.69 169 ASP A N 1
ATOM 1298 C CA . ASP A 1 169 ? 5.68 -30.359 6.105 1 37.69 169 ASP A CA 1
ATOM 1299 C C . ASP A 1 169 ? 6.105 -28.938 6.457 1 37.69 169 ASP A C 1
ATOM 1301 O O . ASP A 1 169 ? 5.844 -28.469 7.566 1 37.69 169 ASP A O 1
ATOM 1305 N N . GLN A 1 170 ? 7.215 -28.312 5.895 1 31.52 170 GLN A N 1
ATOM 1306 C CA . GLN A 1 170 ? 7.672 -27.094 6.551 1 31.52 170 GLN A CA 1
ATOM 1307 C C . GLN A 1 170 ? 7.039 -25.859 5.918 1 31.52 170 GLN A C 1
ATOM 1309 O O . GLN A 1 170 ? 6.941 -25.766 4.691 1 31.52 170 GLN A O 1
ATOM 1314 N N . MET B 1 1 ? -10.781 32.75 11.328 1 51.78 1 MET B N 1
ATOM 1315 C CA . MET B 1 1 ? -9.773 31.719 11.617 1 51.78 1 MET B CA 1
ATOM 1316 C C . MET B 1 1 ? -8.43 32.094 10.992 1 51.78 1 MET B C 1
ATOM 1318 O O . MET B 1 1 ? -8.391 32.781 9.969 1 51.78 1 MET B O 1
ATOM 1322 N N . PRO B 1 2 ? -7.355 31.875 11.844 1 58.28 2 PRO B N 1
ATOM 1323 C CA . PRO B 1 2 ? -6.09 32.281 11.227 1 58.28 2 PRO B CA 1
ATOM 1324 C C . PRO B 1 2 ? -5.895 31.672 9.836 1 58.28 2 PRO B C 1
ATOM 1326 O O . PRO B 1 2 ? -6.441 30.609 9.539 1 58.28 2 PRO B O 1
ATOM 1329 N N . ASP B 1 3 ? -5.266 32.438 8.992 1 76.44 3 ASP B N 1
ATOM 1330 C CA . ASP B 1 3 ? -5.047 32.125 7.574 1 76.44 3 ASP B CA 1
ATOM 1331 C C . ASP B 1 3 ? -4.305 30.812 7.398 1 76.44 3 ASP B C 1
ATOM 1333 O O . ASP B 1 3 ? -4.539 30.094 6.426 1 76.44 3 ASP B O 1
ATOM 1337 N N . CYS B 1 4 ? -3.416 30.547 8.516 1 80.31 4 CYS B N 1
ATOM 1338 C CA . CYS B 1 4 ? -2.664 29.297 8.461 1 80.31 4 CYS B CA 1
ATOM 1339 C C . CYS B 1 4 ? -2.508 28.688 9.859 1 80.31 4 CYS B C 1
ATOM 1341 O O . CYS B 1 4 ? -2.412 29.422 10.844 1 80.31 4 CYS B O 1
ATOM 1343 N N . PRO B 1 5 ? -2.648 27.453 10.109 1 86.94 5 PRO B N 1
ATOM 1344 C CA . PRO B 1 5 ? -2.428 26.812 11.406 1 86.94 5 PRO B CA 1
ATOM 1345 C C . PRO B 1 5 ? -0.956 26.797 11.812 1 86.94 5 PRO B C 1
ATOM 1347 O O . PRO B 1 5 ? -0.315 25.75 11.789 1 86.94 5 PRO B O 1
ATOM 1350 N N . THR B 1 6 ? -0.489 27.906 12.336 1 87.75 6 THR B N 1
ATOM 1351 C CA . THR B 1 6 ? 0.928 28.094 12.633 1 87.75 6 THR B CA 1
ATOM 1352 C C . THR B 1 6 ? 1.357 27.203 13.797 1 87.75 6 THR B C 1
ATOM 1354 O O . THR B 1 6 ? 2.543 26.906 13.953 1 87.75 6 THR B O 1
ATOM 1357 N N . GLU B 1 7 ? 0.403 26.781 14.594 1 88 7 GLU B N 1
ATOM 1358 C CA . GLU B 1 7 ? 0.704 25.969 15.766 1 88 7 GLU B CA 1
ATOM 1359 C C . GLU B 1 7 ? 1.346 24.641 15.367 1 88 7 GLU B C 1
ATOM 1361 O O . GLU B 1 7 ? 2.143 24.078 16.125 1 88 7 GLU B O 1
ATOM 1366 N N . ILE B 1 8 ? 0.991 24.203 14.195 1 91.94 8 ILE B N 1
ATOM 1367 C CA . ILE B 1 8 ? 1.508 22.891 13.805 1 91.94 8 ILE B CA 1
ATOM 1368 C C . ILE B 1 8 ? 2.729 23.062 12.906 1 91.94 8 ILE B C 1
ATOM 1370 O O . ILE B 1 8 ? 3.322 22.078 12.453 1 91.94 8 ILE B O 1
ATOM 1374 N N . CYS B 1 9 ? 3.104 24.266 12.641 1 92.19 9 CYS B N 1
ATOM 1375 C CA . CYS B 1 9 ? 4.281 24.5 11.812 1 92.19 9 CYS B CA 1
ATOM 1376 C C . CYS B 1 9 ? 5.551 24.062 12.539 1 92.19 9 CYS B C 1
ATOM 1378 O O . CYS B 1 9 ? 5.645 24.172 13.758 1 92.19 9 CYS B O 1
ATOM 1380 N N . GLY B 1 10 ? 6.516 23.531 11.758 1 93.75 10 GLY B N 1
ATOM 1381 C CA . GLY B 1 10 ? 7.773 23.062 12.297 1 93.75 10 GLY B CA 1
ATOM 1382 C C . GLY B 1 10 ? 8.203 21.719 11.727 1 93.75 10 GLY B C 1
ATOM 1383 O O . GLY B 1 10 ? 7.656 21.266 10.711 1 93.75 10 GLY B O 1
ATOM 1384 N N . VAL B 1 11 ? 9.242 21.219 12.305 1 95.75 11 VAL B N 1
ATOM 1385 C CA . VAL B 1 11 ? 9.742 19.891 11.953 1 95.75 11 VAL B CA 1
ATOM 1386 C C . VAL B 1 11 ? 9.367 18.891 13.039 1 95.75 11 VAL B C 1
ATOM 1388 O O . VAL B 1 11 ? 9.578 19.141 14.227 1 95.75 11 VAL B O 1
ATOM 1391 N N . TRP B 1 12 ? 8.773 17.844 12.555 1 95.62 12 TRP B N 1
ATOM 1392 C CA . TRP B 1 12 ? 8.227 16.844 13.469 1 95.62 12 TRP B CA 1
ATOM 1393 C C . TRP B 1 12 ? 8.805 15.469 13.164 1 95.62 12 TRP B C 1
ATOM 1395 O O . TRP B 1 12 ? 8.781 15.016 12.016 1 95.62 12 TRP B O 1
ATOM 1405 N N . ASP B 1 13 ? 9.328 14.75 14.203 1 94.94 13 ASP B N 1
ATOM 1406 C CA . ASP B 1 13 ? 9.836 13.391 14.078 1 94.94 13 ASP B CA 1
ATOM 1407 C C . ASP B 1 13 ? 8.789 12.367 14.5 1 94.94 13 ASP B C 1
ATOM 1409 O O . ASP B 1 13 ? 8.188 12.492 15.562 1 94.94 13 ASP B O 1
ATOM 1413 N N . GLN B 1 14 ? 8.672 11.406 13.656 1 95.19 14 GLN B N 1
ATOM 1414 C CA . GLN B 1 14 ? 7.688 10.375 13.945 1 95.19 14 GLN B CA 1
ATOM 1415 C C . GLN B 1 14 ? 8.086 9.562 15.172 1 95.19 14 GLN B C 1
ATOM 1417 O O . GLN B 1 14 ? 9.25 9.164 15.312 1 95.19 14 GLN B O 1
ATOM 1422 N N . ASP B 1 15 ? 7.156 9.461 16.047 1 93 15 ASP B N 1
ATOM 1423 C CA . ASP B 1 15 ? 7.289 8.5 17.141 1 93 15 ASP B CA 1
ATOM 1424 C C . ASP B 1 15 ? 6.664 7.16 16.766 1 93 15 ASP B C 1
ATOM 1426 O O . ASP B 1 15 ? 5.512 6.891 17.109 1 93 15 ASP B O 1
ATOM 1430 N N . ARG B 1 16 ? 7.383 6.332 16.203 1 91.12 16 ARG B N 1
ATOM 1431 C CA . ARG B 1 16 ? 6.895 5.094 15.602 1 91.12 16 ARG B CA 1
ATOM 1432 C C . ARG B 1 16 ? 6.262 4.188 16.656 1 91.12 16 ARG B C 1
ATOM 1434 O O . ARG B 1 16 ? 5.328 3.443 16.344 1 91.12 16 ARG B O 1
ATOM 1441 N N . SER B 1 17 ? 6.809 4.215 17.859 1 89.94 17 SER B N 1
ATOM 1442 C CA . SER B 1 17 ? 6.336 3.314 18.906 1 89.94 17 SER B CA 1
ATOM 1443 C C . SER B 1 17 ? 4.879 3.59 19.266 1 89.94 17 SER B C 1
ATOM 1445 O O . SER B 1 17 ? 4.195 2.729 19.812 1 89.94 17 SER B O 1
ATOM 1447 N N . ARG B 1 18 ? 4.34 4.699 18.844 1 91.62 18 ARG B N 1
ATOM 1448 C CA . ARG B 1 18 ? 2.973 5.078 19.188 1 91.62 18 ARG B CA 1
ATOM 1449 C C . ARG B 1 18 ? 2.072 5.086 17.953 1 91.62 18 ARG B C 1
ATOM 1451 O O . ARG B 1 18 ? 0.876 5.367 18.062 1 91.62 18 ARG B O 1
ATOM 1458 N N . CYS B 1 19 ? 2.676 4.879 16.812 1 93.56 19 CYS B N 1
ATOM 1459 C CA . CYS B 1 19 ? 1.922 4.984 15.562 1 93.56 19 CYS B CA 1
ATOM 1460 C C . CYS B 1 19 ? 1.209 3.674 15.242 1 93.56 19 CYS B C 1
ATOM 1462 O O . CYS B 1 19 ? 1.764 2.594 15.453 1 93.56 19 CYS B O 1
ATOM 1464 N N . ASP B 1 20 ? 0.018 3.877 14.727 1 94.38 20 ASP B N 1
ATOM 1465 C CA . ASP B 1 20 ? -0.676 2.727 14.156 1 94.38 20 ASP B CA 1
ATOM 1466 C C . ASP B 1 20 ? 0.017 2.242 12.883 1 94.38 20 ASP B C 1
ATOM 1468 O O . ASP B 1 20 ? 0.627 3.035 12.164 1 94.38 20 ASP B O 1
ATOM 1472 N N . SER B 1 21 ? -0.129 0.97 12.641 1 93.31 21 SER B N 1
ATOM 1473 C CA . SER B 1 21 ? 0.317 0.408 11.375 1 93.31 21 SER B CA 1
ATOM 1474 C C . SER B 1 21 ? -0.465 0.999 10.203 1 93.31 21 SER B C 1
ATOM 1476 O O . SER B 1 21 ? -1.65 1.309 10.336 1 93.31 21 SER B O 1
ATOM 1478 N N . LEU B 1 22 ? 0.23 1.099 9.031 1 91.19 22 LEU B N 1
ATOM 1479 C CA . LEU B 1 22 ? -0.445 1.537 7.816 1 91.19 22 LEU B CA 1
ATOM 1480 C C . LEU B 1 22 ? -1.225 0.39 7.184 1 91.19 22 LEU B C 1
ATOM 1482 O O . LEU B 1 22 ? -1.978 0.597 6.23 1 91.19 22 LEU B O 1
ATOM 1486 N N . CYS B 1 23 ? -1.175 -0.777 7.707 1 90.75 23 CYS B N 1
ATOM 1487 C CA . CYS B 1 23 ? -1.681 -1.991 7.078 1 90.75 23 CYS B CA 1
ATOM 1488 C C . CYS B 1 23 ? -3.195 -1.93 6.914 1 90.75 23 CYS B C 1
ATOM 1490 O O . CYS B 1 23 ? -3.725 -2.307 5.867 1 90.75 23 CYS B O 1
ATOM 1492 N N . PRO B 1 24 ? -3.871 -1.438 7.906 1 87 24 PRO B N 1
ATOM 1493 C CA . PRO B 1 24 ? -5.32 -1.357 7.715 1 87 24 PRO B CA 1
ATOM 1494 C C . PRO B 1 24 ? -5.711 -0.479 6.531 1 87 24 PRO B C 1
ATOM 1496 O O . PRO B 1 24 ? -6.691 -0.77 5.836 1 87 24 PRO B O 1
ATOM 1499 N N . LEU B 1 25 ? -5.02 0.528 6.293 1 88.19 25 LEU B N 1
ATOM 1500 C CA . LEU B 1 25 ? -5.281 1.385 5.141 1 88.19 25 LEU B CA 1
ATOM 1501 C C . LEU B 1 25 ? -5.016 0.639 3.836 1 88.19 25 LEU B C 1
ATOM 1503 O O . LEU B 1 25 ? -5.844 0.66 2.924 1 88.19 25 LEU B O 1
ATOM 1507 N N . LEU B 1 26 ? -3.898 -0.019 3.768 1 88.56 26 LEU B N 1
ATOM 1508 C CA . LEU B 1 26 ? -3.529 -0.794 2.588 1 88.56 26 LEU B CA 1
ATOM 1509 C C . LEU B 1 26 ? -4.543 -1.901 2.326 1 88.56 26 LEU B C 1
ATOM 1511 O O . LEU B 1 26 ? -4.988 -2.084 1.19 1 88.56 26 LEU B O 1
ATOM 1515 N N . ALA B 1 27 ? -4.883 -2.551 3.377 1 84.44 27 ALA B N 1
ATOM 1516 C CA . ALA B 1 27 ? -5.895 -3.598 3.271 1 84.44 27 ALA B CA 1
ATOM 1517 C C . ALA B 1 27 ? -7.242 -3.018 2.852 1 84.44 27 ALA B C 1
ATOM 1519 O O . ALA B 1 27 ? -7.934 -3.584 2.002 1 84.44 27 ALA B O 1
ATOM 1520 N N . GLY B 1 28 ? -7.59 -1.893 3.445 1 83.19 28 GLY B N 1
ATOM 1521 C CA . GLY B 1 28 ? -8.859 -1.237 3.146 1 83.19 28 GLY B CA 1
ATOM 1522 C C . GLY B 1 28 ? -8.969 -0.794 1.7 1 83.19 28 GLY B C 1
ATOM 1523 O O . GLY B 1 28 ? -10.07 -0.732 1.151 1 83.19 28 GLY B O 1
ATOM 1524 N N . LEU B 1 29 ? -7.871 -0.579 1.121 1 83.19 29 LEU B N 1
ATOM 1525 C CA . LEU B 1 29 ? -7.844 -0.15 -0.273 1 83.19 29 LEU B CA 1
ATOM 1526 C C . LEU B 1 29 ? -7.918 -1.35 -1.213 1 83.19 29 LEU B C 1
ATOM 1528 O O . LEU B 1 29 ? -7.988 -1.185 -2.434 1 83.19 29 LEU B O 1
ATOM 1532 N N . GLY B 1 30 ? -7.848 -2.607 -0.607 1 79.38 30 GLY B N 1
ATOM 1533 C CA . GLY B 1 30 ? -8.047 -3.809 -1.402 1 79.38 30 GLY B CA 1
ATOM 1534 C C . GLY B 1 30 ? -6.746 -4.449 -1.851 1 79.38 30 GLY B C 1
ATOM 1535 O O . GLY B 1 30 ? -6.719 -5.172 -2.85 1 79.38 30 GLY B O 1
ATOM 1536 N N . LEU B 1 31 ? -5.691 -4.117 -1.211 1 84.94 31 LEU B N 1
ATOM 1537 C CA . LEU B 1 31 ? -4.43 -4.777 -1.526 1 84.94 31 LEU B CA 1
ATOM 1538 C C . LEU B 1 31 ? -4.523 -6.281 -1.274 1 84.94 31 LEU B C 1
ATOM 1540 O O . LEU B 1 31 ? -4.953 -6.707 -0.2 1 84.94 31 LEU B O 1
ATOM 1544 N N . PRO B 1 32 ? -4.16 -7.074 -2.24 1 81.62 32 PRO B N 1
ATOM 1545 C CA . PRO B 1 32 ? -4.219 -8.523 -2.027 1 81.62 32 PRO B CA 1
ATOM 1546 C C . PRO B 1 32 ? -3.316 -8.992 -0.886 1 81.62 32 PRO B C 1
ATOM 1548 O O . PRO B 1 32 ? -2.318 -8.336 -0.577 1 81.62 32 PRO B O 1
ATOM 1551 N N . SER B 1 33 ? -3.629 -10.078 -0.346 1 80.19 33 SER B N 1
ATOM 1552 C CA . SER B 1 33 ? -2.982 -10.578 0.862 1 80.19 33 SER B CA 1
ATOM 1553 C C . SER B 1 33 ? -1.481 -10.758 0.653 1 80.19 33 SER B C 1
ATOM 1555 O O . SER B 1 33 ? -0.684 -10.43 1.534 1 80.19 33 SER B O 1
ATOM 1557 N N . TRP B 1 34 ? -1.074 -11.305 -0.432 1 80.69 34 TRP B N 1
ATOM 1558 C CA . TRP B 1 34 ? 0.346 -11.531 -0.679 1 80.69 34 TRP B CA 1
ATOM 1559 C C . TRP B 1 34 ? 1.118 -10.219 -0.647 1 80.69 34 TRP B C 1
ATOM 1561 O O . TRP B 1 34 ? 2.238 -10.156 -0.134 1 80.69 34 TRP B O 1
ATOM 1571 N N . ALA B 1 35 ? 0.539 -9.188 -1.286 1 87.69 35 ALA B N 1
ATOM 1572 C CA . ALA B 1 35 ? 1.185 -7.875 -1.319 1 87.69 35 ALA B CA 1
ATOM 1573 C C . ALA B 1 35 ? 1.172 -7.223 0.06 1 87.69 35 ALA B C 1
ATOM 1575 O O . ALA B 1 35 ? 2.107 -6.504 0.421 1 87.69 35 ALA B O 1
ATOM 1576 N N . GLN B 1 36 ? 0.093 -7.477 0.782 1 88.25 36 GLN B N 1
ATOM 1577 C CA . GLN B 1 36 ? 0.026 -6.969 2.148 1 88.25 36 GLN B CA 1
ATOM 1578 C C . GLN B 1 36 ? 1.169 -7.52 2.996 1 88.25 36 GLN B 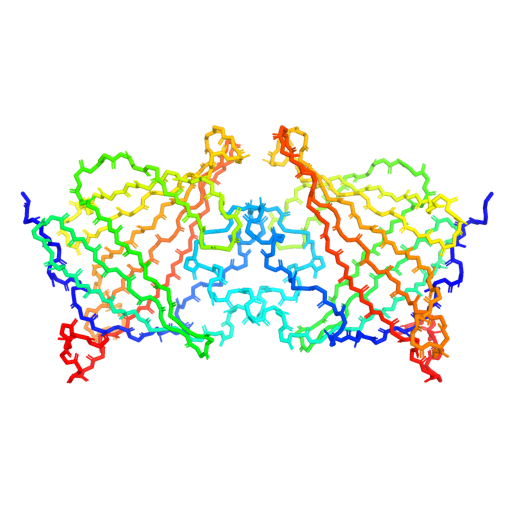C 1
ATOM 1580 O O . GLN B 1 36 ? 1.775 -6.789 3.781 1 88.25 36 GLN B O 1
ATOM 1585 N N . SER B 1 37 ? 1.463 -8.75 2.783 1 85.44 37 SER B N 1
ATOM 1586 C CA . SER B 1 37 ? 2.48 -9.414 3.588 1 85.44 37 SER B CA 1
ATOM 1587 C C . SER B 1 37 ? 3.857 -8.805 3.355 1 85.44 37 SER B C 1
ATOM 1589 O O . SER B 1 37 ? 4.754 -8.938 4.191 1 85.44 37 SER B O 1
ATOM 1591 N N . ILE B 1 38 ? 3.963 -8.109 2.256 1 88.5 38 ILE B N 1
ATOM 1592 C CA . ILE B 1 38 ? 5.215 -7.445 1.915 1 88.5 38 ILE B CA 1
ATOM 1593 C C . ILE B 1 38 ? 5.145 -5.973 2.318 1 88.5 38 ILE B C 1
ATOM 1595 O O . ILE B 1 38 ? 5.953 -5.504 3.121 1 88.5 38 ILE B O 1
ATOM 1599 N N . ALA B 1 39 ? 4.152 -5.332 1.865 1 91.56 39 ALA B N 1
ATOM 1600 C CA . ALA B 1 39 ? 4.07 -3.875 1.926 1 91.56 39 ALA B CA 1
ATOM 1601 C C . ALA B 1 39 ? 3.809 -3.4 3.352 1 91.56 39 ALA B C 1
ATOM 1603 O O . ALA B 1 39 ? 4.332 -2.367 3.775 1 91.56 39 ALA B O 1
ATOM 1604 N N . CYS B 1 40 ? 3.002 -4.113 4.129 1 91.56 40 CYS B N 1
ATOM 1605 C CA . CYS B 1 40 ? 2.557 -3.65 5.438 1 91.56 40 CYS B CA 1
ATOM 1606 C C . CYS B 1 40 ? 3.725 -3.564 6.414 1 91.56 40 CYS B C 1
ATOM 1608 O O . CYS B 1 40 ? 4.039 -2.484 6.918 1 91.56 40 CYS B O 1
ATOM 1610 N N . PRO B 1 41 ? 4.383 -4.672 6.602 1 91.5 41 PRO B N 1
ATOM 1611 C CA . PRO B 1 41 ? 5.492 -4.574 7.555 1 91.5 41 PRO B CA 1
ATOM 1612 C C . PRO B 1 41 ? 6.621 -3.672 7.059 1 91.5 41 PRO B C 1
ATOM 1614 O O . PRO B 1 41 ? 7.273 -2.998 7.859 1 91.5 41 PRO B O 1
ATOM 1617 N N . ALA B 1 42 ? 6.852 -3.609 5.809 1 91.81 42 ALA B N 1
ATOM 1618 C CA . ALA B 1 42 ? 7.895 -2.756 5.246 1 91.81 42 ALA B CA 1
ATOM 1619 C C . ALA B 1 42 ? 7.586 -1.281 5.492 1 91.81 42 ALA B C 1
ATOM 1621 O O . ALA B 1 42 ? 8.461 -0.522 5.918 1 91.81 42 ALA B O 1
ATOM 1622 N N . ALA B 1 43 ? 6.383 -0.943 5.195 1 92.06 43 ALA B N 1
ATOM 1623 C CA . ALA B 1 43 ? 5.969 0.444 5.387 1 92.06 43 ALA B CA 1
ATOM 1624 C C . ALA B 1 43 ? 6.062 0.846 6.855 1 92.06 43 ALA B C 1
ATOM 1626 O O . ALA B 1 43 ? 6.445 1.974 7.176 1 92.06 43 ALA B O 1
ATOM 1627 N N . ASP B 1 44 ? 5.73 -0.068 7.715 1 92.06 44 ASP B N 1
ATOM 1628 C CA . ASP B 1 44 ? 5.703 0.221 9.148 1 92.06 44 ASP B CA 1
ATOM 1629 C C . ASP B 1 44 ? 7.113 0.412 9.695 1 92.06 44 ASP B C 1
ATOM 1631 O O . ASP B 1 44 ? 7.293 0.963 10.781 1 92.06 44 ASP B O 1
ATOM 1635 N N . MET B 1 45 ? 8.086 -0.031 8.961 1 91.12 45 MET B N 1
ATOM 1636 C CA . MET B 1 45 ? 9.469 0.079 9.422 1 91.12 45 MET B CA 1
ATOM 1637 C C . MET B 1 45 ? 10.062 1.431 9.039 1 91.12 45 MET B C 1
ATOM 1639 O O . MET B 1 45 ? 11.125 1.812 9.547 1 91.12 45 MET B O 1
ATOM 1643 N N . VAL B 1 46 ? 9.445 2.115 8.203 1 91.75 46 VAL B N 1
ATOM 1644 C CA . VAL B 1 46 ? 10.023 3.344 7.668 1 91.75 46 VAL B CA 1
ATOM 1645 C C . VAL B 1 46 ? 9.664 4.52 8.57 1 91.75 46 VAL B C 1
ATOM 1647 O O . VAL B 1 46 ? 8.484 4.789 8.812 1 91.75 46 VAL B O 1
ATOM 1650 N N . LYS B 1 47 ? 10.695 5.129 9.023 1 91.62 47 LYS B N 1
ATOM 1651 C CA . LYS B 1 47 ? 10.492 6.359 9.781 1 91.62 47 LYS B CA 1
ATOM 1652 C C . LYS B 1 47 ? 10.328 7.559 8.852 1 91.62 47 LYS B C 1
ATOM 1654 O O . LYS B 1 47 ? 11.008 7.656 7.832 1 91.62 47 LYS B O 1
ATOM 1659 N N . ASN B 1 48 ? 9.461 8.383 9.32 1 92.06 48 ASN B N 1
ATOM 1660 C CA . ASN B 1 48 ? 9.234 9.578 8.516 1 92.06 48 ASN B CA 1
ATOM 1661 C C . ASN B 1 48 ? 9.32 10.844 9.367 1 92.06 48 ASN B C 1
ATOM 1663 O O . ASN B 1 48 ? 9.133 10.797 10.578 1 92.06 48 ASN B O 1
ATOM 1667 N N . THR B 1 49 ? 9.758 11.93 8.711 1 94.75 49 THR B N 1
ATOM 1668 C CA . THR B 1 49 ? 9.758 13.273 9.273 1 94.75 49 THR B CA 1
ATOM 1669 C C . THR B 1 49 ? 8.812 14.188 8.5 1 94.75 49 THR B C 1
ATOM 1671 O O . THR B 1 49 ? 8.766 14.148 7.27 1 94.75 49 THR B O 1
ATOM 1674 N N . LEU B 1 50 ? 8.125 14.992 9.273 1 95.31 50 LEU B N 1
ATOM 1675 C CA . LEU B 1 50 ? 7.223 15.969 8.664 1 95.31 50 LEU B CA 1
ATOM 1676 C C . LEU B 1 50 ? 7.754 17.391 8.844 1 95.31 50 LEU B C 1
ATOM 1678 O O . LEU B 1 50 ? 8.164 17.766 9.938 1 95.31 50 LEU B O 1
ATOM 1682 N N . ARG B 1 51 ? 7.77 18.062 7.75 1 95.62 51 ARG B N 1
ATOM 1683 C CA . ARG B 1 51 ? 7.922 19.516 7.809 1 95.62 51 ARG B CA 1
ATOM 1684 C C . ARG B 1 51 ? 6.637 20.219 7.383 1 95.62 51 ARG B C 1
ATOM 1686 O O . ARG B 1 51 ? 6.168 20.047 6.258 1 95.62 51 ARG B O 1
ATOM 1693 N N . ILE B 1 52 ? 6.113 20.969 8.258 1 94.88 52 ILE B N 1
ATOM 1694 C CA . ILE B 1 52 ? 4.879 21.703 7.977 1 94.88 52 ILE B CA 1
ATOM 1695 C C . ILE B 1 52 ? 5.148 23.203 7.992 1 94.88 52 ILE B C 1
ATOM 1697 O O . ILE B 1 52 ? 5.789 23.719 8.914 1 94.88 52 ILE B O 1
ATOM 1701 N N . SER B 1 53 ? 4.715 23.875 6.934 1 94.56 53 SER B N 1
ATOM 1702 C CA . SER B 1 53 ? 4.879 25.312 6.844 1 94.56 53 SER B CA 1
ATOM 1703 C C . SER B 1 53 ? 3.666 25.969 6.195 1 94.56 53 SER B C 1
ATOM 1705 O O . SER B 1 53 ? 2.838 25.297 5.586 1 94.56 53 SER B O 1
ATOM 1707 N N . CYS B 1 54 ? 3.553 27.219 6.395 1 92.94 54 CYS B N 1
ATOM 1708 C CA . CYS B 1 54 ? 2.576 28.078 5.734 1 92.94 54 CYS B CA 1
ATOM 1709 C C . CYS B 1 54 ? 3.266 29.078 4.824 1 92.94 54 CYS B C 1
ATOM 1711 O O . CYS B 1 54 ? 3.465 30.234 5.207 1 92.94 54 CYS B O 1
ATOM 1713 N N . PRO B 1 55 ? 3.484 28.641 3.551 1 91 55 PRO B N 1
ATOM 1714 C CA . PRO B 1 55 ? 4.27 29.516 2.672 1 91 55 PRO B CA 1
ATOM 1715 C C . PRO B 1 55 ? 3.523 30.781 2.289 1 91 55 PRO B C 1
ATOM 1717 O O . PRO B 1 55 ? 4.148 31.828 2.061 1 91 55 PRO B O 1
ATOM 1720 N N . GLU B 1 56 ? 2.232 30.719 2.08 1 89.12 56 GLU B N 1
ATOM 1721 C CA . GLU B 1 56 ? 1.337 31.844 1.81 1 89.12 56 GLU B CA 1
ATOM 1722 C C . GLU B 1 56 ? 0.108 31.797 2.711 1 89.12 56 GLU B C 1
ATOM 1724 O O . GLU B 1 56 ? -0.258 30.734 3.219 1 89.12 56 GLU B O 1
ATOM 1729 N N . PRO B 1 57 ? -0.378 33.062 2.896 1 87.75 57 PRO B N 1
ATOM 1730 C CA . PRO B 1 57 ? -1.592 33.062 3.717 1 87.75 57 PRO B CA 1
ATOM 1731 C C . PRO B 1 57 ? -2.65 32.062 3.205 1 87.75 57 PRO B C 1
ATOM 1733 O O . PRO B 1 57 ? -2.957 32.062 2.01 1 87.75 57 PRO B O 1
ATOM 1736 N N . GLY B 1 58 ? -3.043 31.281 4.043 1 89.12 58 GLY B N 1
ATOM 1737 C CA . GLY B 1 58 ? -4.137 30.375 3.725 1 89.12 58 GLY B CA 1
ATOM 1738 C C . GLY B 1 58 ? -3.674 29.062 3.111 1 89.12 58 GLY B C 1
ATOM 1739 O O . GLY B 1 58 ? -4.496 28.219 2.752 1 89.12 58 GLY B O 1
ATOM 1740 N N . THR B 1 59 ? -2.377 28.953 3.012 1 93 59 THR B N 1
ATOM 1741 C CA . THR B 1 59 ? -1.85 27.734 2.408 1 93 59 THR B CA 1
ATOM 1742 C C . THR B 1 59 ? -0.964 26.984 3.396 1 93 59 THR B C 1
ATOM 1744 O O . THR B 1 59 ? -0.223 27.594 4.168 1 93 59 THR B O 1
ATOM 1747 N N . VAL B 1 60 ? -1.135 25.703 3.34 1 93.62 60 VAL B N 1
ATOM 1748 C CA . VAL B 1 60 ? -0.264 24.859 4.141 1 93.62 60 VAL B CA 1
ATOM 1749 C C . VAL B 1 60 ? 0.542 23.938 3.229 1 93.62 60 VAL B C 1
ATOM 1751 O O . VAL B 1 60 ? 0.019 23.422 2.234 1 93.62 60 VAL B O 1
ATOM 1754 N N . GLU B 1 61 ? 1.812 23.828 3.531 1 94.56 61 GLU B N 1
ATOM 1755 C CA . GLU B 1 61 ? 2.676 22.859 2.859 1 94.56 61 GLU B CA 1
ATOM 1756 C C . GLU B 1 61 ? 3.186 21.797 3.836 1 94.56 61 GLU B C 1
ATOM 1758 O O . GLU B 1 61 ? 3.709 22.141 4.902 1 94.56 61 GLU B O 1
ATOM 1763 N N . ILE B 1 62 ? 2.955 20.562 3.496 1 94 62 ILE B N 1
ATOM 1764 C CA . ILE B 1 62 ? 3.418 19.422 4.277 1 94 62 ILE B CA 1
ATOM 1765 C C . ILE B 1 62 ? 4.441 18.625 3.469 1 94 62 ILE B C 1
ATOM 1767 O O . ILE B 1 62 ? 4.137 18.141 2.373 1 94 62 ILE B O 1
ATOM 1771 N N . VAL B 1 63 ? 5.621 18.516 4.008 1 94.06 63 VAL B N 1
ATOM 1772 C CA . VAL B 1 63 ? 6.676 17.734 3.371 1 94.06 63 VAL B CA 1
ATOM 1773 C C . VAL B 1 63 ? 6.953 16.484 4.191 1 94.06 63 VAL B C 1
ATOM 1775 O O . VAL B 1 63 ? 7.387 16.562 5.34 1 94.06 63 VAL B O 1
ATOM 1778 N N . ASP B 1 64 ? 6.66 15.336 3.607 1 92.62 64 ASP B N 1
ATOM 1779 C CA . ASP B 1 64 ? 7.023 14.039 4.168 1 92.62 64 ASP B CA 1
ATOM 1780 C C . ASP B 1 64 ? 8.414 13.609 3.715 1 92.62 64 ASP B C 1
ATOM 1782 O O . ASP B 1 64 ? 8.68 13.5 2.514 1 92.62 64 ASP B O 1
ATOM 1786 N N . LYS B 1 65 ? 9.227 13.359 4.676 1 93.44 65 LYS B N 1
ATOM 1787 C CA . LYS B 1 65 ? 10.586 12.93 4.352 1 93.44 65 LYS B CA 1
ATOM 1788 C C . LYS B 1 65 ? 10.891 11.555 4.93 1 93.44 65 LYS B C 1
ATOM 1790 O O . LYS B 1 65 ? 10.633 11.305 6.109 1 93.44 65 LYS B O 1
ATOM 1795 N N . THR B 1 66 ? 11.32 10.656 4.129 1 92.88 66 THR B N 1
ATOM 1796 C CA . THR B 1 66 ? 11.797 9.344 4.527 1 92.88 66 THR B CA 1
ATOM 1797 C C . THR B 1 66 ? 13.203 9.094 3.982 1 92.88 66 THR B C 1
ATOM 1799 O O . THR B 1 66 ? 13.789 9.969 3.344 1 92.88 66 THR B O 1
ATOM 1802 N N . MET B 1 67 ? 13.75 7.867 4.285 1 91.5 67 MET B N 1
ATOM 1803 C CA . MET B 1 67 ? 15.047 7.48 3.734 1 91.5 67 MET B CA 1
ATOM 1804 C C . MET B 1 67 ? 14.977 7.359 2.215 1 91.5 67 MET B C 1
ATOM 1806 O O . MET B 1 67 ? 16.016 7.336 1.544 1 91.5 67 MET B O 1
ATOM 1810 N N . PHE B 1 68 ? 13.828 7.363 1.645 1 90.19 68 PHE B N 1
ATOM 1811 C CA . PHE B 1 68 ? 13.656 7.133 0.215 1 90.19 68 PHE B CA 1
ATOM 1812 C C . PHE B 1 68 ? 13.5 8.453 -0.53 1 90.19 68 PHE B C 1
ATOM 1814 O O . PHE B 1 68 ? 13.523 8.484 -1.762 1 90.19 68 PHE B O 1
ATOM 1821 N N . GLY B 1 69 ? 13.266 9.516 0.162 1 89.25 69 GLY B N 1
ATOM 1822 C CA . GLY B 1 69 ? 13.086 10.805 -0.477 1 89.25 69 GLY B CA 1
ATOM 1823 C C . GLY B 1 69 ? 12.031 11.664 0.2 1 89.25 69 GLY B C 1
ATOM 1824 O O . GLY B 1 69 ? 11.719 11.453 1.373 1 89.25 69 GLY B O 1
ATOM 1825 N N . ARG B 1 70 ? 11.57 12.711 -0.54 1 89.69 70 ARG B N 1
ATOM 1826 C CA . ARG B 1 70 ? 10.609 13.656 0.018 1 89.69 70 ARG B CA 1
ATOM 1827 C C . ARG B 1 70 ? 9.375 13.766 -0.864 1 89.69 70 ARG B C 1
ATOM 1829 O O . ARG B 1 70 ? 9.461 13.633 -2.086 1 89.69 70 ARG B O 1
ATOM 1836 N N . ASN B 1 71 ? 8.219 13.875 -0.182 1 87.44 71 ASN B N 1
ATOM 1837 C CA . ASN B 1 71 ?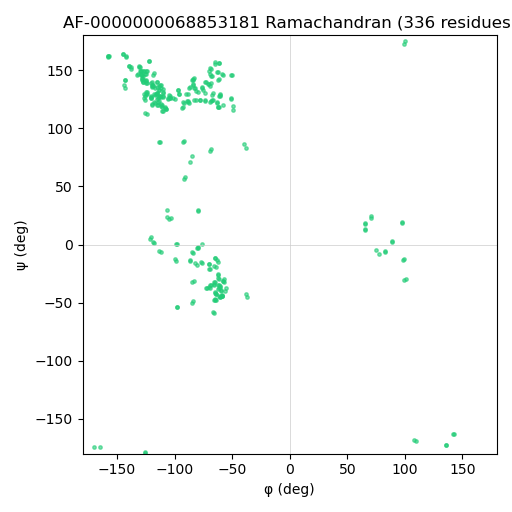 6.945 14.188 -0.82 1 87.44 71 ASN B CA 1
ATOM 1838 C C . ASN B 1 71 ? 6.336 15.469 -0.259 1 87.44 71 ASN B C 1
ATOM 1840 O O . ASN B 1 71 ? 6.148 15.594 0.953 1 87.44 71 ASN B O 1
ATOM 1844 N N . SER B 1 72 ? 6.023 16.406 -1.224 1 90.75 72 SER B N 1
ATOM 1845 C CA . SER B 1 72 ? 5.457 17.688 -0.798 1 90.75 72 SER B CA 1
ATOM 1846 C C . SER B 1 72 ? 4.008 17.828 -1.24 1 90.75 72 SER B C 1
ATOM 1848 O O . SER B 1 72 ? 3.678 17.562 -2.4 1 90.75 72 SER B O 1
ATOM 1850 N N . THR B 1 73 ? 3.176 18.125 -0.304 1 90.5 73 THR B N 1
ATOM 1851 C CA . THR B 1 73 ? 1.776 18.438 -0.576 1 90.5 73 THR B CA 1
ATOM 1852 C C . THR B 1 73 ? 1.454 19.875 -0.164 1 90.5 73 THR B C 1
ATOM 1854 O O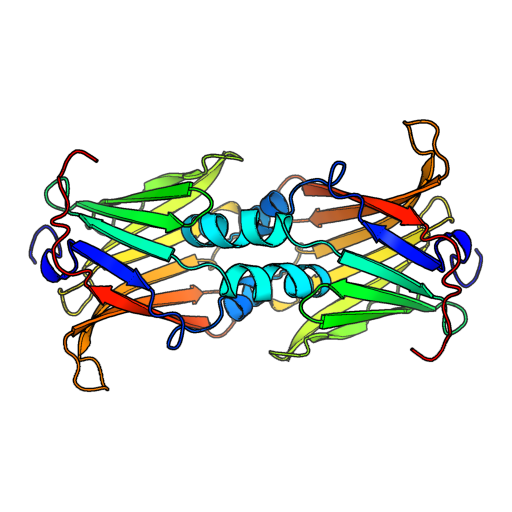 . THR B 1 73 ? 1.668 20.25 0.988 1 90.5 73 THR B O 1
ATOM 1857 N N . ARG B 1 74 ? 0.997 20.625 -1.114 1 91.81 74 ARG B N 1
ATOM 1858 C CA . ARG B 1 74 ? 0.567 21.984 -0.861 1 91.81 74 ARG B CA 1
ATOM 1859 C C . ARG B 1 74 ? -0.929 22.156 -1.109 1 91.81 74 ARG B C 1
ATOM 1861 O O . ARG B 1 74 ? -1.442 21.719 -2.143 1 91.81 74 ARG B O 1
ATOM 1868 N N . VAL B 1 75 ? -1.573 22.75 -0.143 1 92.94 75 VAL B N 1
ATOM 1869 C CA . VAL B 1 75 ? -3.021 22.875 -0.276 1 92.94 75 VAL B CA 1
ATOM 1870 C C . VAL B 1 75 ? -3.475 24.219 0.298 1 92.94 75 VAL B C 1
ATOM 1872 O O . VAL B 1 75 ? -2.928 24.688 1.299 1 92.94 75 VAL B O 1
ATOM 1875 N N . THR B 1 76 ? -4.441 24.828 -0.358 1 93.5 76 THR B N 1
ATOM 1876 C CA . THR B 1 76 ? -5.102 26.016 0.178 1 93.5 76 THR B CA 1
ATOM 1877 C C . THR B 1 76 ? -6.207 25.625 1.155 1 93.5 76 THR B C 1
ATOM 1879 O O . THR B 1 76 ? -6.988 24.703 0.881 1 93.5 76 THR B O 1
ATOM 1882 N N . LEU B 1 77 ? -6.25 26.297 2.287 1 93.38 77 LEU B N 1
ATOM 1883 C CA . LEU B 1 77 ? -7.203 25.953 3.336 1 93.38 77 LEU B CA 1
ATOM 1884 C C . LEU B 1 77 ? -8.5 26.75 3.178 1 93.38 77 LEU B C 1
ATOM 1886 O O . LEU B 1 77 ? -8.93 27.438 4.105 1 93.38 77 LEU B O 1
ATOM 1890 N N . ASP B 1 78 ? -9.148 26.625 2.035 1 92.06 78 ASP B N 1
ATOM 1891 C CA . ASP B 1 78 ? -10.391 27.344 1.771 1 92.06 78 ASP B CA 1
ATOM 1892 C C . ASP B 1 78 ? -11.547 26.375 1.517 1 92.06 78 ASP B C 1
ATOM 1894 O O . ASP B 1 78 ? -12.648 26.797 1.163 1 92.06 78 ASP B O 1
ATOM 1898 N N . GLY B 1 79 ? -11.281 25.156 1.611 1 92.31 79 GLY B N 1
ATOM 1899 C CA . GLY B 1 79 ? -12.312 24.156 1.453 1 92.31 79 GLY B CA 1
ATOM 1900 C C . GLY B 1 79 ? -12.609 23.828 0.002 1 92.31 79 GLY B C 1
ATOM 1901 O O . GLY B 1 79 ? -13.359 22.891 -0.288 1 92.31 79 GLY B O 1
ATOM 1902 N N . ALA B 1 80 ? -12.016 24.562 -0.922 1 94.19 80 ALA B N 1
ATOM 1903 C CA . ALA B 1 80 ? -12.289 24.344 -2.34 1 94.19 80 ALA B CA 1
ATOM 1904 C C . ALA B 1 80 ? -11.5 23.156 -2.875 1 94.19 80 ALA B C 1
ATOM 1906 O O . ALA B 1 80 ? -10.305 23.031 -2.611 1 94.19 80 ALA B O 1
ATOM 1907 N N . GLU B 1 81 ? -12.227 22.297 -3.564 1 93.31 81 GLU B N 1
ATOM 1908 C CA . GLU B 1 81 ? -11.57 21.156 -4.195 1 93.31 81 GLU B CA 1
ATOM 1909 C C . GLU B 1 81 ? -10.82 21.578 -5.453 1 93.31 81 GLU B C 1
ATOM 1911 O O . GLU B 1 81 ? -11.32 22.375 -6.242 1 93.31 81 GLU B O 1
ATOM 1916 N N . ARG B 1 82 ? -9.625 21.094 -5.562 1 93.31 82 ARG B N 1
ATOM 1917 C CA . ARG B 1 82 ? -8.805 21.344 -6.746 1 93.31 82 ARG B CA 1
ATOM 1918 C C . ARG B 1 82 ? -8.289 20.031 -7.344 1 93.31 82 ARG B C 1
ATOM 1920 O O . ARG B 1 82 ? -7.938 19.109 -6.609 1 93.31 82 ARG B O 1
ATOM 1927 N N . GLU B 1 83 ? -8.289 20.047 -8.641 1 90.56 83 GLU B N 1
ATOM 1928 C CA . GLU B 1 83 ? -7.781 18.891 -9.352 1 90.56 83 GLU B CA 1
ATOM 1929 C C . GLU B 1 83 ? -6.258 18.859 -9.359 1 90.56 83 GLU B C 1
ATOM 1931 O O . GLU B 1 83 ? -5.621 19.875 -9.672 1 90.56 83 GLU B O 1
ATOM 1936 N N . GLU B 1 84 ? -5.766 17.75 -8.875 1 85.19 84 GLU B N 1
ATOM 1937 C CA . GLU B 1 84 ? -4.324 17.531 -8.875 1 85.19 84 GLU B CA 1
ATOM 1938 C C . GLU B 1 84 ? -3.959 16.266 -9.633 1 85.19 84 GLU B C 1
ATOM 1940 O O . GLU B 1 84 ? -4.824 15.422 -9.906 1 85.19 84 GLU B O 1
ATOM 1945 N N . LYS B 1 85 ? -2.691 16.234 -10.086 1 76.75 85 LYS B N 1
ATOM 1946 C CA . LYS B 1 85 ? -2.186 15.039 -10.75 1 76.75 85 LYS B CA 1
ATOM 1947 C C . LYS B 1 85 ? -0.99 14.453 -10.008 1 76.75 85 LYS B C 1
ATOM 1949 O O . LYS B 1 85 ? -0.149 15.195 -9.492 1 76.75 85 LYS B O 1
ATOM 1954 N N . SER B 1 86 ? -1.065 13.18 -9.914 1 66.25 86 SER B N 1
ATOM 1955 C CA . SER B 1 86 ? 0.07 12.516 -9.281 1 66.25 86 SER B CA 1
ATOM 1956 C C . SER B 1 86 ? 1.306 12.562 -10.172 1 66.25 86 SER B C 1
ATOM 1958 O O . SER B 1 86 ? 1.192 12.695 -11.391 1 66.25 86 SER B O 1
ATOM 1960 N N . LYS B 1 87 ? 2.541 12.602 -9.586 1 59.16 87 LYS B N 1
ATOM 1961 C CA . LYS B 1 87 ? 3.795 12.711 -10.328 1 59.16 87 LYS B CA 1
ATOM 1962 C C . LYS B 1 87 ? 3.992 11.516 -11.25 1 59.16 87 LYS B C 1
ATOM 1964 O O . LYS B 1 87 ? 4.496 11.664 -12.367 1 59.16 87 LYS B O 1
ATOM 1969 N N . GLY B 1 88 ? 3.775 10.352 -10.867 1 51.16 88 GLY B N 1
ATOM 1970 C CA . GLY B 1 88 ? 4.195 9.195 -11.648 1 51.16 88 GLY B CA 1
ATOM 1971 C C . GLY B 1 88 ? 3.197 8.805 -12.719 1 51.16 88 GLY B C 1
ATOM 1972 O O . GLY B 1 88 ? 3.578 8.516 -13.859 1 51.16 88 GLY B O 1
ATOM 1973 N N . ARG B 1 89 ? 1.959 8.648 -12.461 1 55.72 89 ARG B N 1
ATOM 1974 C CA . ARG B 1 89 ? 1.099 8.008 -13.453 1 55.72 89 ARG B CA 1
ATOM 1975 C C . ARG B 1 89 ? -0.03 8.938 -13.883 1 55.72 89 ARG B C 1
ATOM 1977 O O . ARG B 1 89 ? -0.933 8.531 -14.617 1 55.72 89 ARG B O 1
ATOM 1984 N N . GLY B 1 90 ? 0.156 10.031 -13.383 1 63.88 90 GLY B N 1
ATOM 1985 C CA . GLY B 1 90 ? -0.763 11.047 -13.883 1 63.88 90 GLY B CA 1
ATOM 1986 C C . GLY B 1 90 ? -2.189 10.844 -13.406 1 63.88 90 GLY B C 1
ATOM 1987 O O . GLY B 1 90 ? -3.139 11.18 -14.109 1 63.88 90 GLY B O 1
ATOM 1988 N N . LYS B 1 91 ? -2.361 10.195 -12.312 1 69 91 LYS B N 1
ATOM 1989 C CA . LYS B 1 91 ? -3.723 10.047 -11.805 1 69 91 LYS B CA 1
ATOM 1990 C C . LYS B 1 91 ? -4.277 11.375 -11.305 1 69 91 LYS B C 1
ATOM 1992 O O . LYS B 1 91 ? -3.559 12.164 -10.695 1 69 91 LYS B O 1
ATOM 1997 N N . VAL B 1 92 ? -5.531 11.445 -11.719 1 79 92 VAL B N 1
ATOM 1998 C CA . VAL B 1 92 ? -6.223 12.672 -11.344 1 79 92 VAL B CA 1
ATOM 1999 C C . VAL B 1 92 ? -6.914 12.484 -9.992 1 79 92 VAL B C 1
ATOM 2001 O O . VAL B 1 92 ? -7.578 11.469 -9.766 1 79 92 VAL B O 1
ATOM 2004 N N . PHE B 1 93 ? -6.664 13.414 -9.102 1 83.69 93 PHE B N 1
ATOM 2005 C CA . PHE B 1 93 ? -7.355 13.398 -7.816 1 83.69 93 PHE B CA 1
ATOM 2006 C C . PHE B 1 93 ? -7.754 14.805 -7.391 1 83.69 93 PHE B C 1
ATOM 2008 O O . PHE B 1 93 ? -7.223 15.789 -7.914 1 83.69 93 PHE B O 1
ATOM 2015 N N . MET B 1 94 ? -8.781 14.805 -6.609 1 89.31 94 MET B N 1
ATOM 2016 C CA . MET B 1 94 ? -9.258 16.062 -6.039 1 89.31 94 MET B CA 1
ATOM 2017 C C . MET B 1 94 ? -8.703 16.266 -4.633 1 89.31 94 MET B C 1
ATOM 2019 O O . MET B 1 94 ? -8.766 15.352 -3.801 1 89.31 94 MET B O 1
ATOM 2023 N N . LEU B 1 95 ? -8.148 17.438 -4.461 1 92.62 95 LEU B N 1
ATOM 2024 C CA . LEU B 1 95 ? -7.547 17.766 -3.17 1 92.62 95 LEU B CA 1
ATOM 2025 C C . LEU B 1 95 ? -8.148 19.047 -2.604 1 92.62 95 LEU B C 1
ATOM 2027 O O . LEU B 1 95 ? -8.367 20.016 -3.338 1 92.62 95 LEU B O 1
ATOM 2031 N N . SER B 1 96 ? -8.539 19 -1.36 1 94.12 96 SER B N 1
ATOM 2032 C CA . SER B 1 96 ? -8.984 20.203 -0.659 1 94.12 96 SER B CA 1
ATOM 2033 C C . SER B 1 96 ? -8.422 20.25 0.76 1 94.12 96 SER B C 1
ATOM 2035 O O . SER B 1 96 ? -8.031 19.219 1.312 1 94.12 96 SER B O 1
ATOM 2037 N N . GLY B 1 97 ? -8.281 21.406 1.239 1 94.12 97 GLY B N 1
ATOM 2038 C CA . GLY B 1 97 ? -7.816 21.625 2.6 1 94.12 97 GLY B CA 1
ATOM 2039 C C . GLY B 1 97 ? -8.711 22.562 3.391 1 94.12 97 GLY B C 1
ATOM 2040 O O . GLY B 1 97 ? -9.336 23.469 2.822 1 94.12 97 GLY B O 1
ATOM 2041 N N . SER B 1 98 ? -8.844 22.328 4.652 1 93.38 98 SER B N 1
ATOM 2042 C CA . SER B 1 98 ? -9.562 23.203 5.582 1 93.38 98 SER B CA 1
ATOM 2043 C C . SER B 1 98 ? -8.898 23.203 6.957 1 93.38 98 SER B C 1
ATOM 2045 O O . SER B 1 98 ? -8.07 22.344 7.254 1 93.38 98 SER B O 1
ATOM 2047 N N . HIS B 1 99 ? -9.273 24.156 7.691 1 90.38 99 HIS B N 1
ATOM 2048 C CA . HIS B 1 99 ? -8.852 24.172 9.086 1 90.38 99 HIS B CA 1
ATOM 2049 C C . HIS B 1 99 ? -9.602 23.109 9.891 1 90.38 99 HIS B C 1
ATOM 2051 O O . HIS B 1 99 ? -10.766 22.812 9.617 1 90.38 99 HIS B O 1
ATOM 2057 N N . CYS B 1 100 ? -8.734 22.516 10.781 1 82.25 100 CYS B N 1
ATOM 2058 C CA . CYS B 1 100 ? -9.453 21.625 11.688 1 82.25 100 CYS B CA 1
ATOM 2059 C C . CYS B 1 100 ? -10.414 22.422 12.57 1 82.25 100 CYS B C 1
ATOM 2061 O O . CYS B 1 100 ? -10.266 23.641 12.719 1 82.25 100 CYS B O 1
ATOM 2063 N N . ALA B 1 101 ? -11.406 21.625 13.023 1 65.75 101 ALA B N 1
ATOM 2064 C CA . ALA B 1 101 ? -12.461 22.281 13.797 1 65.75 101 ALA B CA 1
ATOM 2065 C C . ALA B 1 101 ? -11.875 23.047 14.984 1 65.75 101 ALA B C 1
ATOM 2067 O O . ALA B 1 101 ? -12.375 24.109 15.344 1 65.75 101 ALA B O 1
ATOM 2068 N N . GLU B 1 102 ? -10.883 22.422 15.516 1 63.91 102 GLU B N 1
ATOM 2069 C CA . GLU B 1 102 ? -10.352 23.062 16.719 1 63.91 102 GLU B CA 1
ATOM 2070 C C . GLU B 1 102 ? -9.438 24.234 16.359 1 63.91 102 GLU B C 1
ATOM 2072 O O . GLU B 1 102 ? -9.023 24.984 17.234 1 63.91 102 GLU B O 1
ATOM 2077 N N . GLY B 1 103 ? -9.25 24.453 15.055 1 63.59 103 GLY B N 1
ATOM 2078 C CA . GLY B 1 103 ? -8.477 25.578 14.57 1 63.59 103 GLY B CA 1
ATOM 2079 C C . GLY B 1 103 ? -6.98 25.406 14.742 1 63.59 103 GLY B C 1
ATOM 2080 O O . GLY B 1 103 ? -6.191 26.25 14.328 1 63.59 103 GLY B O 1
ATOM 2081 N N . THR B 1 104 ? -6.605 24.375 15.359 1 74.75 104 THR B N 1
ATOM 2082 C CA . THR B 1 104 ? -5.188 24.219 15.664 1 74.75 104 THR B CA 1
ATOM 2083 C C . THR B 1 104 ? -4.555 23.188 14.727 1 74.75 104 THR B C 1
ATOM 2085 O O . THR B 1 104 ? -3.477 22.672 15.016 1 74.75 104 THR B O 1
ATOM 2088 N N . GLY B 1 105 ? -5.258 23.031 13.617 1 90.88 105 GLY B N 1
ATOM 2089 C CA . GLY B 1 105 ? -4.703 22.047 12.711 1 90.88 105 GLY B CA 1
ATOM 2090 C C . GLY B 1 105 ? -5.277 22.125 11.312 1 90.88 105 GLY B C 1
ATOM 2091 O O . GLY B 1 105 ? -5.871 23.141 10.938 1 90.88 105 GLY B O 1
ATOM 2092 N N . ALA B 1 106 ? -4.961 21.281 10.492 1 93.5 106 ALA B N 1
ATOM 2093 C CA . ALA B 1 106 ? -5.383 21.25 9.094 1 93.5 106 ALA B CA 1
ATOM 2094 C C . ALA B 1 106 ? -5.957 19.891 8.727 1 93.5 106 ALA B C 1
ATOM 2096 O O . ALA B 1 106 ? -5.535 18.859 9.266 1 93.5 106 ALA B O 1
ATOM 2097 N N . THR B 1 107 ? -6.945 19.938 7.938 1 93.88 107 THR B N 1
ATOM 2098 C CA . THR B 1 107 ? -7.547 18.734 7.359 1 93.88 107 THR B CA 1
ATOM 2099 C C . THR B 1 107 ? -7.406 18.75 5.84 1 93.88 107 THR B C 1
ATOM 2101 O O . THR B 1 107 ? -7.734 19.734 5.184 1 93.8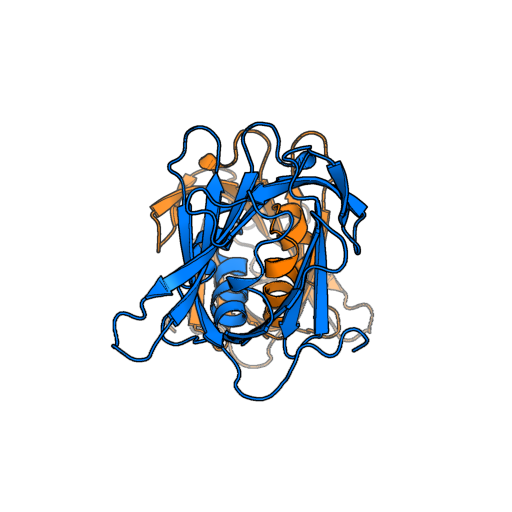8 107 THR B O 1
ATOM 2104 N N . LEU B 1 108 ? -6.898 17.656 5.34 1 93.19 108 LEU B N 1
ATOM 2105 C CA . LEU B 1 108 ? -6.793 17.484 3.896 1 93.19 108 LEU B CA 1
ATOM 2106 C C . LEU B 1 108 ? -7.723 16.359 3.422 1 93.19 108 LEU B C 1
ATOM 2108 O O . LEU B 1 108 ? -7.797 15.305 4.043 1 93.19 108 LEU B O 1
ATOM 2112 N N . HIS B 1 109 ? -8.414 16.672 2.396 1 92.31 109 HIS B N 1
ATOM 2113 C CA . HIS B 1 109 ? -9.297 15.703 1.753 1 92.31 109 HIS B CA 1
ATOM 2114 C C . HIS B 1 109 ? -8.797 15.352 0.356 1 92.31 109 HIS B C 1
ATOM 2116 O O . HIS B 1 109 ? -8.523 16.234 -0.455 1 92.31 109 HIS B O 1
ATOM 2122 N N . CYS B 1 110 ? -8.664 14.055 0.154 1 89.75 110 CYS B N 1
ATOM 2123 C CA . CYS B 1 110 ? -8.203 13.562 -1.141 1 89.75 110 CYS B CA 1
ATOM 2124 C C . CYS B 1 110 ? -9.18 12.539 -1.712 1 89.75 110 CYS B C 1
ATOM 2126 O O . CYS B 1 110 ? -9.5 11.547 -1.055 1 89.75 110 CYS B O 1
ATOM 2128 N N . ARG B 1 111 ? -9.625 12.781 -2.852 1 87.81 111 ARG B N 1
ATOM 2129 C CA . ARG B 1 111 ? -10.508 11.867 -3.561 1 87.81 111 ARG B CA 1
ATOM 2130 C C . ARG B 1 111 ? -9.93 11.484 -4.918 1 87.81 111 ARG B C 1
ATOM 2132 O O . ARG B 1 111 ? -9.766 12.336 -5.793 1 87.81 111 ARG B O 1
ATOM 2139 N N . LEU B 1 112 ? -9.555 10.219 -5.023 1 78.56 112 LEU B N 1
ATOM 2140 C CA . LEU B 1 112 ? -9.148 9.742 -6.34 1 78.56 112 LEU B CA 1
ATOM 2141 C C . LEU B 1 112 ? -10.359 9.562 -7.254 1 78.56 112 LEU B C 1
ATOM 2143 O O . LEU B 1 112 ? -11.273 8.805 -6.938 1 78.56 112 LEU B O 1
ATOM 2147 N N . VAL B 1 113 ? -10.328 10.203 -8.352 1 75.31 113 VAL B N 1
ATOM 2148 C CA . VAL B 1 113 ? -11.469 10.234 -9.258 1 75.31 113 VAL B CA 1
ATOM 2149 C C . VAL B 1 113 ? -11.727 8.828 -9.812 1 75.31 113 VAL B C 1
ATOM 2151 O O . VAL B 1 113 ? -12.875 8.406 -9.93 1 75.31 113 VAL B O 1
ATOM 2154 N N . SER B 1 114 ? -10.695 8.109 -9.992 1 72 114 SER B N 1
ATOM 2155 C CA . SER B 1 114 ? -10.812 6.812 -10.648 1 72 114 SER B CA 1
ATOM 2156 C C . SER B 1 114 ? -11.383 5.766 -9.703 1 72 114 SER B C 1
ATOM 2158 O O . SER B 1 114 ? -11.805 4.691 -10.133 1 72 114 SER B O 1
ATOM 2160 N N . ARG B 1 115 ? -11.438 5.969 -8.414 1 74 115 ARG B N 1
ATOM 2161 C CA . ARG B 1 115 ? -11.906 4.98 -7.449 1 74 115 ARG B CA 1
ATOM 2162 C C . ARG B 1 115 ? -13.43 4.988 -7.363 1 74 115 ARG B C 1
ATOM 2164 O O . ARG B 1 115 ? -14.031 4.039 -6.855 1 74 115 ARG B O 1
ATOM 2171 N N . GLY B 1 116 ? -13.977 6.059 -7.898 1 71.75 116 GLY B N 1
ATOM 2172 C CA . GLY B 1 116 ? -15.422 6.141 -7.871 1 71.75 116 GLY B CA 1
ATOM 2173 C C . GLY B 1 116 ? -15.953 7.008 -6.742 1 71.75 116 GLY B C 1
ATOM 2174 O O . GLY B 1 116 ? -15.195 7.422 -5.863 1 71.75 116 GLY B O 1
ATOM 2175 N N . ASP B 1 117 ? -17.203 7.188 -6.82 1 74.31 117 ASP B N 1
ATOM 2176 C CA . ASP B 1 117 ? -17.875 8.078 -5.871 1 74.31 117 ASP B CA 1
ATOM 2177 C C . ASP B 1 117 ? -17.891 7.473 -4.469 1 74.31 117 ASP B C 1
ATOM 2179 O O . ASP B 1 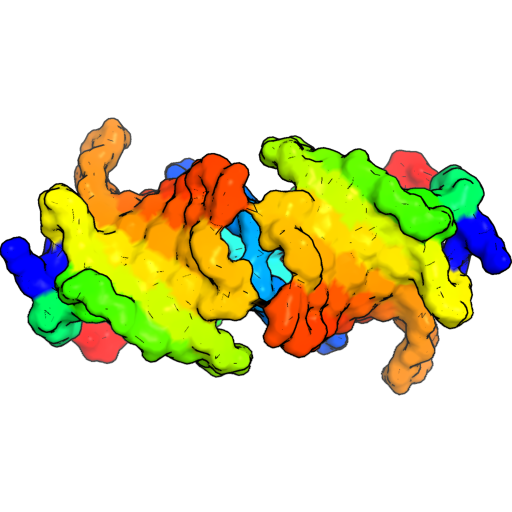117 ? -18.078 6.262 -4.312 1 74.31 117 ASP B O 1
ATOM 2183 N N . GLY B 1 118 ? -17.609 8.281 -3.539 1 78.94 118 GLY B N 1
ATOM 2184 C CA . GLY B 1 118 ? -17.75 7.871 -2.148 1 78.94 118 GLY B CA 1
ATOM 2185 C C . GLY B 1 118 ? -16.422 7.457 -1.517 1 78.94 118 GLY B C 1
ATOM 2186 O O . GLY B 1 118 ? -16.344 7.281 -0.3 1 78.94 118 GLY B O 1
ATOM 2187 N N . TRP B 1 119 ? -15.445 7.297 -2.383 1 82.44 119 TRP B N 1
ATOM 2188 C CA . TRP B 1 119 ? -14.125 6.957 -1.853 1 82.44 119 TRP B CA 1
ATOM 2189 C C . TRP B 1 119 ? -13.289 8.211 -1.619 1 82.44 119 TRP B C 1
ATOM 2191 O O . TRP B 1 119 ? -13.102 9.016 -2.535 1 82.44 119 TRP B O 1
ATOM 2201 N N . HIS B 1 120 ? -12.836 8.391 -0.383 1 88.31 120 HIS B N 1
ATOM 2202 C CA . HIS B 1 120 ? -11.859 9.453 -0.155 1 88.31 120 HIS B CA 1
ATOM 2203 C C . HIS B 1 120 ? -11.062 9.203 1.116 1 88.31 120 HIS B C 1
ATOM 2205 O O . HIS B 1 120 ? -11.414 8.328 1.914 1 88.31 120 HIS B O 1
ATOM 2211 N N . THR B 1 121 ? -9.984 9.867 1.187 1 90 121 THR B N 1
ATOM 2212 C CA . THR B 1 121 ? -9.164 9.859 2.391 1 90 121 THR B CA 1
ATOM 2213 C C . THR B 1 121 ? -9.125 11.25 3.029 1 90 121 THR B C 1
ATOM 2215 O O . THR B 1 121 ? -9.047 12.258 2.33 1 90 121 THR B O 1
ATOM 2218 N N . ARG B 1 122 ? -9.273 11.242 4.324 1 93 122 ARG B N 1
ATOM 2219 C CA . ARG B 1 122 ? -9.117 12.461 5.113 1 93 122 ARG B CA 1
ATOM 2220 C C . ARG B 1 122 ? -7.895 12.367 6.023 1 93 122 ARG B C 1
ATOM 2222 O O . ARG B 1 122 ? -7.734 11.398 6.762 1 93 122 ARG B O 1
ATOM 2229 N N . SER B 1 123 ? -7.051 13.336 5.84 1 93.38 123 SER B N 1
ATOM 2230 C CA . SER B 1 123 ? -5.891 13.438 6.723 1 93.38 123 SER B CA 1
ATOM 2231 C C . SER B 1 123 ? -5.988 14.664 7.625 1 93.38 123 SER B C 1
ATOM 2233 O O . SER B 1 123 ? -6.016 15.797 7.141 1 93.38 123 SER B O 1
ATOM 2235 N N . GLU B 1 124 ? -6.016 14.406 8.867 1 93.44 124 GLU B N 1
ATOM 2236 C CA . GLU B 1 124 ? -6.125 15.469 9.859 1 93.44 124 GLU B CA 1
ATOM 2237 C C . GLU B 1 124 ? -4.832 15.602 10.664 1 93.44 124 GLU B C 1
ATOM 2239 O O . GLU B 1 124 ? -4.238 14.602 11.07 1 93.44 124 GLU 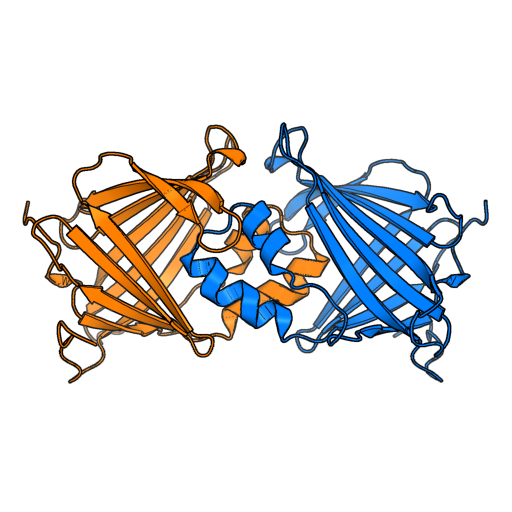B O 1
ATOM 2244 N N . ARG B 1 125 ? -4.445 16.781 10.812 1 94.06 125 ARG B N 1
ATOM 2245 C CA . ARG B 1 125 ? -3.281 17.062 11.648 1 94.06 125 ARG B CA 1
ATOM 2246 C C . ARG B 1 125 ? -3.611 18.109 12.703 1 94.06 125 ARG B C 1
ATOM 2248 O O . ARG B 1 125 ? -4.102 19.188 12.383 1 94.06 125 ARG B O 1
ATOM 2255 N N . PHE B 1 126 ? -3.303 17.797 13.867 1 92.88 126 PHE B N 1
ATOM 2256 C CA . PHE B 1 126 ? -3.586 18.703 14.977 1 92.88 126 PHE B CA 1
ATOM 2257 C C . PHE B 1 126 ? -2.676 18.406 16.156 1 92.88 126 PHE B C 1
ATOM 2259 O O . PHE B 1 126 ? -2.061 17.344 16.234 1 92.88 126 PHE B O 1
ATOM 2266 N N . LEU B 1 127 ? -2.598 19.375 17.016 1 91.75 127 LEU B N 1
ATOM 2267 C CA . LEU B 1 127 ? -1.818 19.188 18.234 1 91.75 127 LEU B CA 1
ATOM 2268 C C . LEU B 1 127 ? -2.668 18.547 19.328 1 91.75 127 LEU B C 1
ATOM 2270 O O . LEU B 1 127 ? -3.85 18.875 19.469 1 91.75 127 LEU B O 1
ATOM 2274 N N . SER B 1 128 ? -2.092 17.609 19.953 1 89.69 128 SER B N 1
ATOM 2275 C CA . SER B 1 128 ? -2.711 16.984 21.109 1 89.69 128 SER B CA 1
ATOM 2276 C C . SER B 1 128 ? -1.742 16.938 22.297 1 89.69 128 SER B C 1
ATOM 2278 O O . SER B 1 128 ? -0.526 16.891 22.094 1 89.69 128 SER B O 1
ATOM 2280 N N . GLN B 1 129 ? -2.385 17.062 23.438 1 85.31 129 GLN B N 1
ATOM 2281 C CA . GLN B 1 129 ? -1.548 16.906 24.625 1 85.31 129 GLN B CA 1
ATOM 2282 C C . GLN B 1 129 ? -1.046 15.469 24.766 1 85.31 129 GLN B C 1
ATOM 2284 O O . GLN B 1 129 ? -1.802 14.516 24.547 1 85.31 129 GLN B O 1
ATOM 2289 N N . ASP B 1 130 ? 0.322 15.32 24.844 1 76.69 130 ASP B N 1
ATOM 2290 C CA . ASP B 1 130 ? 0.913 14 25.016 1 76.69 130 ASP B CA 1
ATOM 2291 C C . ASP B 1 130 ? 0.48 13.375 26.344 1 76.69 130 ASP B C 1
ATOM 2293 O O . ASP B 1 130 ? 0.653 13.977 27.406 1 76.69 130 ASP B O 1
ATOM 2297 N N . PRO B 1 131 ? -0.22 12.211 26.109 1 64.81 131 PRO B N 1
ATOM 2298 C CA . PRO B 1 131 ? -0.644 11.641 27.391 1 64.81 131 PRO B CA 1
ATOM 2299 C C . PRO B 1 131 ? 0.529 11.352 28.328 1 64.81 131 PRO B C 1
ATOM 2301 O O . PRO B 1 131 ? 0.35 11.297 29.547 1 64.81 131 PRO B O 1
ATOM 2304 N N . ALA B 1 132 ? 1.67 11.023 27.75 1 62.53 132 ALA B N 1
ATOM 2305 C CA . ALA B 1 132 ? 2.801 10.656 28.594 1 62.53 132 ALA B CA 1
ATOM 2306 C C . ALA B 1 132 ? 3.494 11.898 29.156 1 62.53 132 ALA B C 1
ATOM 2308 O O . ALA B 1 132 ? 4.652 11.836 29.562 1 62.53 132 ALA B O 1
ATOM 2309 N N . ASP B 1 133 ? 2.818 12.953 29.344 1 58.12 133 ASP B N 1
ATOM 2310 C CA . ASP B 1 133 ? 3.189 14.164 30.062 1 58.12 133 ASP B CA 1
ATOM 2311 C C . ASP B 1 133 ? 4.34 14.891 29.375 1 58.12 133 ASP B C 1
ATOM 2313 O O . ASP B 1 133 ? 4.973 15.766 29.969 1 58.12 133 ASP B O 1
ATOM 2317 N N . ALA B 1 134 ? 4.688 14.562 28.219 1 62.53 134 ALA B N 1
ATOM 2318 C CA . ALA B 1 134 ? 5.961 15.055 27.688 1 62.53 134 ALA B CA 1
ATOM 2319 C C . ALA B 1 134 ? 5.746 16.188 26.703 1 62.53 134 ALA B C 1
ATOM 2321 O O . ALA B 1 134 ? 6.629 16.484 25.891 1 62.53 134 ALA B O 1
ATOM 2322 N N . GLY B 1 135 ? 4.559 16.859 26.844 1 79.38 135 GLY B N 1
ATOM 2323 C CA . GLY B 1 135 ? 4.379 18.016 25.969 1 79.38 135 GLY B CA 1
ATOM 2324 C C . GLY B 1 135 ? 3.373 17.781 24.859 1 79.38 135 GLY B C 1
ATOM 2325 O O . GLY B 1 135 ? 2.471 16.953 25 1 79.38 135 GLY B O 1
ATOM 2326 N N . GLN B 1 136 ? 3.391 18.672 23.984 1 88.06 136 GLN B N 1
ATOM 2327 C CA . GLN B 1 136 ? 2.443 18.578 22.875 1 88.06 136 GLN B CA 1
ATOM 2328 C C . GLN B 1 136 ? 2.98 17.672 21.781 1 88.06 136 GLN B C 1
ATOM 2330 O O . GLN B 1 136 ? 4.188 17.625 21.531 1 88.06 136 GLN B O 1
ATOM 2335 N N . VAL B 1 137 ? 2.158 16.891 21.281 1 92.5 137 VAL B N 1
ATOM 2336 C CA . VAL B 1 137 ? 2.508 16.047 20.156 1 92.5 137 VAL B CA 1
ATOM 2337 C C . VAL B 1 137 ? 1.62 16.391 18.953 1 92.5 137 VAL B C 1
ATOM 2339 O O . VAL B 1 137 ? 0.498 16.875 19.125 1 92.5 137 VAL B O 1
ATOM 2342 N N . LEU B 1 138 ? 2.191 16.281 17.812 1 94.31 138 LEU B N 1
ATOM 2343 C CA . LEU B 1 138 ? 1.39 16.359 16.594 1 94.31 138 LEU B CA 1
ATOM 2344 C C . LEU B 1 138 ? 0.725 15.016 16.297 1 94.31 138 LEU B C 1
ATOM 2346 O O . LEU B 1 138 ? 1.398 13.984 16.219 1 94.31 138 LEU B O 1
ATOM 2350 N N . VAL B 1 139 ? -0.561 15.078 16.172 1 94.5 139 VAL B N 1
ATOM 2351 C CA . VAL B 1 139 ? -1.333 13.891 15.805 1 94.5 139 VAL B CA 1
ATOM 2352 C C . VAL B 1 139 ? -1.756 13.984 14.336 1 94.5 139 VAL B C 1
ATOM 2354 O O . VAL B 1 139 ? -2.268 15.016 13.898 1 94.5 139 VAL B O 1
ATOM 2357 N N . GLU B 1 140 ? -1.438 13 13.617 1 94.69 140 GLU B N 1
ATOM 2358 C CA . GLU B 1 140 ? -1.977 12.805 12.273 1 94.69 140 GLU B CA 1
ATOM 2359 C C . GLU B 1 140 ? -2.986 11.664 12.25 1 94.69 140 GLU B C 1
ATOM 2361 O O . GLU B 1 140 ? -2.65 10.523 12.586 1 94.69 140 GLU B O 1
ATOM 2366 N N . ARG B 1 141 ? -4.168 12.039 11.945 1 94.12 141 ARG B N 1
ATOM 2367 C CA . ARG B 1 141 ? -5.23 11.039 11.82 1 94.12 141 ARG B CA 1
ATOM 2368 C C . ARG B 1 141 ? -5.625 10.844 10.359 1 94.12 141 ARG B C 1
ATOM 2370 O O . ARG B 1 141 ? -6.035 11.797 9.688 1 94.12 141 ARG B O 1
ATOM 2377 N N . HIS B 1 142 ? -5.445 9.625 9.836 1 93.56 142 HIS B N 1
ATOM 2378 C CA . HIS B 1 142 ? -5.875 9.266 8.492 1 93.56 142 HIS B CA 1
ATOM 2379 C C . HIS B 1 142 ? -7.18 8.469 8.523 1 93.56 142 HIS B C 1
ATOM 2381 O O . HIS B 1 142 ? -7.266 7.445 9.203 1 93.56 142 HIS B O 1
ATOM 2387 N N . VAL B 1 143 ? -8.102 8.984 7.781 1 93.12 143 VAL B N 1
ATOM 2388 C CA . VAL B 1 143 ? -9.398 8.32 7.719 1 93.12 143 VAL B CA 1
ATOM 2389 C C . VAL B 1 143 ? -9.703 7.902 6.285 1 93.12 143 VAL B C 1
ATOM 2391 O O . VAL B 1 143 ? -9.688 8.734 5.371 1 93.12 143 VAL B O 1
ATOM 2394 N N . LEU B 1 144 ? -9.883 6.629 6.043 1 91.19 144 LEU B N 1
ATOM 2395 C CA . LEU B 1 144 ? -10.352 6.109 4.762 1 91.19 144 LEU B CA 1
ATOM 2396 C C . LEU B 1 144 ? -11.867 5.953 4.754 1 91.19 144 LEU B C 1
ATOM 2398 O O . LEU B 1 144 ? -12.422 5.258 5.605 1 91.19 144 LEU B O 1
ATOM 2402 N N . VAL B 1 145 ? -12.461 6.637 3.906 1 88.88 145 VAL B N 1
ATOM 2403 C CA . VAL B 1 145 ? -13.906 6.57 3.742 1 88.88 145 VAL B CA 1
ATOM 2404 C C . VAL B 1 145 ? -14.25 5.801 2.471 1 88.88 145 VAL B C 1
ATOM 2406 O O . VAL B 1 145 ? -13.719 6.094 1.396 1 88.88 145 VAL B O 1
ATOM 2409 N N . ARG B 1 146 ? -15.086 4.754 2.578 1 82.81 146 ARG B N 1
ATOM 2410 C CA . ARG B 1 146 ? -15.539 3.881 1.502 1 82.81 146 ARG B CA 1
ATOM 2411 C C . ARG B 1 146 ? -17.062 3.742 1.516 1 82.81 146 ARG B C 1
ATOM 2413 O O . ARG B 1 146 ? -17.688 3.84 2.572 1 82.81 146 ARG B O 1
ATOM 2420 N N . PRO B 1 147 ? -17.562 3.541 0.295 1 79 147 PRO B N 1
ATOM 2421 C CA . PRO B 1 147 ? -19.016 3.377 0.265 1 79 147 PRO B CA 1
ATOM 2422 C C . PRO B 1 147 ? -19.5 2.178 1.083 1 79 147 PRO B C 1
ATOM 2424 O O . PRO B 1 147 ? -18.969 1.072 0.927 1 79 147 PRO B O 1
ATOM 2427 N N . GLU B 1 148 ? -20.484 2.414 1.976 1 77.62 148 GLU B N 1
ATOM 2428 C CA . GLU B 1 148 ? -21.219 1.399 2.715 1 77.62 148 GLU B CA 1
ATOM 2429 C C . GLU B 1 148 ? -20.312 0.636 3.674 1 77.62 148 GLU B C 1
ATOM 2431 O O . GLU B 1 148 ? -20.578 -0.521 4.008 1 77.62 148 GLU B O 1
ATOM 2436 N N . GLN B 1 149 ? -19.188 1.151 4.004 1 80.94 149 GLN B N 1
ATOM 2437 C CA . GLN B 1 149 ? -18.281 0.532 4.969 1 80.94 149 GLN B CA 1
ATOM 2438 C C . GLN B 1 149 ? -17.938 1.499 6.098 1 80.94 149 GLN B C 1
ATOM 2440 O O . GLN B 1 149 ? -17.922 2.715 5.898 1 80.94 149 GLN B O 1
ATOM 2445 N N . PRO B 1 150 ? -17.766 0.96 7.203 1 84.25 150 PRO B N 1
ATOM 2446 C CA . PRO B 1 150 ? -17.312 1.835 8.289 1 84.25 150 PRO B CA 1
ATOM 2447 C C . PRO B 1 150 ? -15.984 2.527 7.973 1 84.25 150 PRO B C 1
ATOM 2449 O O . PRO B 1 150 ? -15.125 1.946 7.305 1 84.25 150 PRO B O 1
ATOM 2452 N N . GLU B 1 151 ? -15.898 3.723 8.484 1 88.38 151 GLU B N 1
ATOM 2453 C CA . GLU B 1 151 ? -14.641 4.453 8.336 1 88.38 151 GLU B CA 1
ATOM 2454 C C . GLU B 1 151 ? -13.492 3.725 9.031 1 88.38 151 GLU B C 1
ATOM 2456 O O . GLU B 1 151 ? -13.695 3.09 10.07 1 88.38 151 GLU B O 1
ATOM 2461 N N . MET B 1 152 ? -12.383 3.777 8.391 1 88.25 152 MET B N 1
ATOM 2462 C CA . MET B 1 152 ? -11.148 3.268 8.984 1 88.25 152 MET B CA 1
ATOM 2463 C C . MET B 1 152 ? -10.195 4.41 9.328 1 88.25 152 MET B C 1
ATOM 2465 O O . MET B 1 152 ? -9.891 5.246 8.477 1 88.25 152 MET B O 1
ATOM 2469 N N . ALA B 1 153 ? -9.766 4.391 10.594 1 93.19 153 ALA B N 1
ATOM 2470 C CA . ALA B 1 153 ? -8.891 5.477 11.016 1 93.19 153 ALA B CA 1
ATOM 2471 C C . ALA B 1 153 ? -7.574 4.938 11.578 1 93.19 153 ALA B C 1
ATOM 2473 O O . ALA B 1 153 ? -7.551 3.9 12.242 1 93.19 153 ALA B O 1
ATOM 2474 N N . LEU B 1 154 ? -6.535 5.594 11.227 1 94.31 154 LEU B N 1
ATOM 2475 C CA . LEU B 1 154 ? -5.23 5.324 11.812 1 94.31 154 LEU B CA 1
ATOM 2476 C C . LEU B 1 154 ? -4.609 6.602 12.367 1 94.31 154 LEU B C 1
ATOM 2478 O O . LEU B 1 154 ? -4.855 7.691 11.852 1 94.31 154 LEU B O 1
ATOM 2482 N N . HIS B 1 155 ? -3.809 6.395 13.414 1 94.88 155 HIS B N 1
ATOM 2483 C CA . HIS B 1 155 ? -3.164 7.527 14.062 1 94.88 155 HIS B CA 1
ATOM 2484 C C . HIS B 1 155 ? -1.646 7.41 14 1 94.88 155 HIS B C 1
ATOM 2486 O O . HIS B 1 155 ? -1.094 6.32 14.18 1 94.88 155 HIS B O 1
ATOM 2492 N N . ARG B 1 156 ? -1.112 8.453 13.734 1 94.25 156 ARG B N 1
ATOM 2493 C CA . ARG B 1 156 ? 0.335 8.609 13.828 1 94.25 156 ARG B CA 1
ATOM 2494 C C . ARG B 1 156 ? 0.703 9.781 14.734 1 94.25 156 ARG B C 1
ATOM 2496 O O . ARG B 1 156 ? -0.025 10.773 14.797 1 94.25 156 ARG B O 1
ATOM 2503 N N . TYR B 1 157 ? 1.814 9.641 15.352 1 94.5 157 TYR B N 1
ATOM 2504 C CA . TYR B 1 157 ? 2.23 10.625 16.344 1 94.5 157 TYR B CA 1
ATOM 2505 C C . TYR B 1 157 ? 3.639 11.133 16.062 1 94.5 157 TYR B C 1
ATOM 2507 O O . TYR B 1 157 ? 4.516 10.359 15.672 1 94.5 157 TYR B O 1
ATOM 2515 N N . TYR B 1 158 ? 3.77 12.375 16.25 1 94.19 158 TYR B N 1
ATOM 2516 C CA . TYR B 1 158 ? 5.043 13.039 16 1 94.19 158 TYR B CA 1
ATOM 2517 C C . TYR B 1 158 ? 5.434 13.938 17.172 1 94.19 158 TYR B C 1
ATOM 2519 O O . TYR B 1 158 ? 4.566 14.531 17.812 1 94.19 158 TYR B O 1
ATOM 2527 N N . VAL B 1 159 ? 6.715 14.016 17.391 1 93.56 159 VAL B N 1
ATOM 2528 C CA . VAL B 1 159 ? 7.262 14.922 18.406 1 93.56 159 VAL B CA 1
ATOM 2529 C C . VAL B 1 159 ? 8.055 16.031 17.719 1 93.56 159 VAL B C 1
ATOM 2531 O O . VAL B 1 159 ? 8.781 15.781 16.75 1 93.56 159 VAL B O 1
ATOM 2534 N N . LYS B 1 160 ? 7.855 17.203 18.203 1 91.75 160 LYS B N 1
ATOM 2535 C CA . LYS B 1 160 ? 8.531 18.359 17.609 1 91.75 160 LYS B CA 1
ATOM 2536 C C . LYS B 1 160 ? 10.047 18.234 17.75 1 91.75 160 LYS B C 1
ATOM 2538 O O . LYS B 1 160 ? 10.555 17.953 18.828 1 91.75 160 LYS B O 1
ATOM 2543 N N . ARG B 1 161 ? 10.672 18.281 16.516 1 90.44 161 ARG B N 1
ATOM 2544 C CA . ARG B 1 161 ? 12.125 18.312 16.578 1 90.44 161 ARG B CA 1
ATOM 2545 C C . ARG B 1 161 ? 12.617 19.641 17.141 1 90.44 161 ARG B C 1
ATOM 2547 O O . ARG B 1 161 ? 12.195 20.719 16.703 1 90.44 161 ARG B O 1
ATOM 2554 N N . GLN B 1 162 ? 13.367 19.516 18.203 1 76.56 162 GLN B N 1
ATOM 2555 C CA . GLN B 1 162 ? 13.914 20.703 18.828 1 76.56 162 GLN B CA 1
ATOM 2556 C C . GLN B 1 162 ? 15.055 21.297 18.016 1 76.56 162 GLN B C 1
ATOM 2558 O O . GLN B 1 162 ? 15.852 20.562 17.438 1 76.56 162 GLN B O 1
ATOM 2563 N N . GLY B 1 163 ? 15.156 22.625 17.672 1 65.94 163 GLY B N 1
ATOM 2564 C CA . GLY B 1 163 ? 16.281 23.375 17.125 1 65.94 163 GLY B CA 1
ATOM 2565 C C . GLY B 1 163 ? 16.172 23.609 15.633 1 65.94 163 GLY B C 1
ATOM 2566 O O . GLY B 1 163 ? 16.984 24.344 15.055 1 65.94 163 GLY B O 1
ATOM 2567 N N . GLU B 1 164 ? 15.555 22.781 14.812 1 56.5 164 GLU B N 1
ATOM 2568 C CA . GLU B 1 164 ? 15.555 22.984 13.367 1 56.5 164 GLU B CA 1
ATOM 2569 C C . GLU B 1 164 ? 14.414 23.906 12.945 1 56.5 164 GLU B C 1
ATOM 2571 O O . GLU B 1 164 ? 13.242 23.531 13.023 1 56.5 164 GLU B O 1
ATOM 2576 N N . ASP B 1 165 ? 14.609 25.094 13.289 1 49.97 165 ASP B N 1
ATOM 2577 C CA . ASP B 1 165 ? 13.703 26.078 12.742 1 49.97 165 ASP B CA 1
ATOM 2578 C C . ASP B 1 165 ? 13.555 25.922 11.227 1 49.97 165 ASP B C 1
ATOM 2580 O O . ASP B 1 165 ? 14.523 25.609 10.539 1 49.97 165 ASP B O 1
ATOM 2584 N N . LEU B 1 166 ? 12.273 25.562 10.727 1 53.34 166 LEU B N 1
ATOM 2585 C CA . LEU B 1 166 ? 11.992 25.516 9.297 1 53.34 166 LEU B CA 1
ATOM 2586 C C . LEU B 1 166 ? 12.672 26.672 8.57 1 53.34 166 LEU B C 1
ATOM 2588 O O . LEU B 1 166 ? 12.5 27.844 8.938 1 53.34 166 LEU B O 1
ATOM 2592 N N . ARG B 1 167 ? 13.984 26.531 8.133 1 44.34 167 ARG B N 1
ATOM 2593 C CA . ARG B 1 167 ? 14.391 27.562 7.191 1 44.34 167 ARG B CA 1
ATOM 2594 C C . ARG B 1 167 ? 13.492 27.578 5.957 1 44.34 167 ARG B C 1
ATOM 2596 O O . ARG B 1 167 ? 13.141 26.516 5.441 1 44.34 167 ARG B O 1
ATOM 2603 N N . PRO B 1 168 ? 12.844 28.641 5.703 1 44.09 168 PRO B N 1
ATOM 2604 C CA . PRO B 1 168 ? 11.953 28.766 4.551 1 44.09 168 PRO B CA 1
ATOM 2605 C C . PRO B 1 168 ? 12.484 28.062 3.309 1 44.09 168 PRO B C 1
ATOM 2607 O O . PRO B 1 168 ? 11.695 27.609 2.469 1 44.09 168 PRO B O 1
ATOM 2610 N N . ASP B 1 169 ? 13.734 28.094 2.91 1 37.16 169 ASP B N 1
ATOM 2611 C CA . ASP B 1 169 ? 14.344 27.812 1.613 1 37.16 169 ASP B CA 1
ATOM 2612 C C . ASP B 1 169 ? 14.617 26.312 1.458 1 37.16 169 ASP B C 1
ATOM 2614 O O . ASP B 1 169 ? 15.062 25.859 0.401 1 37.16 169 ASP B O 1
ATOM 2618 N N . GLN B 1 170 ? 14.938 25.484 2.518 1 30.53 170 GLN B N 1
ATOM 2619 C CA . GLN B 1 170 ? 15.477 24.156 2.201 1 30.53 170 GLN B CA 1
ATOM 2620 C C . GLN B 1 170 ? 14.367 23.109 2.156 1 30.53 170 GLN B C 1
ATOM 2622 O O . GLN B 1 170 ? 13.477 23.094 3.014 1 30.53 170 GLN B O 1
#